Protein AF-A0A849BRD7-F1 (afdb_monomer_lite)

Radius of gyration: 41.03 Å; chains: 1; bounding box: 140×31×82 Å

Structure (mmCIF, N/CA/C/O backbone):
data_AF-A0A849BRD7-F1
#
_entry.id   AF-A0A849BRD7-F1
#
loop_
_atom_site.group_PDB
_atom_site.id
_atom_site.type_symbol
_atom_site.label_atom_id
_atom_site.label_alt_id
_atom_site.label_comp_id
_atom_site.label_asym_id
_atom_site.label_entity_id
_atom_site.label_seq_id
_atom_site.pdbx_PDB_ins_code
_atom_site.Cartn_x
_atom_site.Cartn_y
_atom_site.Cartn_z
_atom_site.occupancy
_atom_site.B_iso_or_equiv
_atom_site.auth_seq_id
_atom_site.auth_comp_id
_atom_site.auth_asym_id
_atom_site.auth_atom_id
_atom_site.pdbx_PDB_model_num
ATOM 1 N N . SER A 1 1 ? 113.060 -2.710 -42.676 1.00 55.59 1 SER A N 1
ATOM 2 C CA . SER A 1 1 ? 111.712 -2.269 -42.276 1.00 55.59 1 SER A CA 1
ATOM 3 C C . SER A 1 1 ? 111.019 -1.559 -43.422 1.00 55.59 1 SER A C 1
ATOM 5 O O . SER A 1 1 ? 111.542 -0.541 -43.856 1.00 55.59 1 SER A O 1
ATOM 7 N N . PRO A 1 2 ? 109.864 -2.046 -43.899 1.00 56.06 2 PRO A N 1
ATOM 8 C CA . PRO A 1 2 ? 108.836 -1.184 -44.464 1.00 56.06 2 PRO A CA 1
ATOM 9 C C . PRO A 1 2 ? 107.591 -1.184 -43.565 1.00 56.06 2 PRO A C 1
ATOM 11 O O . PRO A 1 2 ? 107.189 -2.216 -43.029 1.00 56.06 2 PRO A O 1
ATOM 14 N N . GLY A 1 3 ? 107.053 0.016 -43.344 1.00 52.84 3 GLY A N 1
ATOM 15 C CA . GLY A 1 3 ? 105.950 0.301 -42.430 1.00 52.84 3 GLY A CA 1
ATOM 16 C C . GLY A 1 3 ? 104.586 -0.124 -42.970 1.00 52.84 3 GLY A C 1
ATOM 17 O O . GLY A 1 3 ? 104.316 -0.034 -44.166 1.00 52.84 3 GLY A O 1
ATOM 18 N N . GLY A 1 4 ? 103.730 -0.582 -42.056 1.00 57.47 4 GLY A N 1
ATOM 19 C CA . GLY A 1 4 ? 102.333 -0.903 -42.324 1.00 57.47 4 GLY A CA 1
ATOM 20 C C . GLY A 1 4 ? 101.464 0.353 -42.359 1.00 57.47 4 GLY A C 1
ATOM 21 O O . GLY A 1 4 ? 101.542 1.198 -41.470 1.00 57.47 4 GLY A O 1
ATOM 22 N N . VAL A 1 5 ? 100.623 0.458 -43.385 1.00 69.25 5 VAL A N 1
ATOM 23 C CA . VAL A 1 5 ? 99.580 1.482 -43.502 1.00 69.25 5 VAL A CA 1
ATOM 24 C C . VAL A 1 5 ? 98.348 1.002 -42.731 1.00 69.25 5 VAL A C 1
ATOM 26 O O . VAL A 1 5 ? 97.863 -0.104 -42.966 1.00 69.25 5 VAL A O 1
ATOM 29 N N . ALA A 1 6 ? 97.852 1.817 -41.800 1.00 69.94 6 ALA A N 1
ATOM 30 C CA . ALA A 1 6 ? 96.638 1.516 -41.047 1.00 69.94 6 ALA A CA 1
ATOM 31 C C . ALA A 1 6 ? 95.384 1.628 -41.944 1.00 69.94 6 ALA A C 1
ATOM 33 O O . ALA A 1 6 ? 95.314 2.536 -42.778 1.00 69.94 6 ALA A O 1
ATOM 34 N N . PRO A 1 7 ? 94.385 0.738 -41.790 1.00 68.50 7 PRO A N 1
ATOM 35 C CA . PRO A 1 7 ? 93.165 0.778 -42.589 1.00 68.50 7 PRO A CA 1
ATOM 36 C C . PRO A 1 7 ? 92.272 1.974 -42.229 1.00 68.50 7 PRO A C 1
ATOM 38 O O . PRO A 1 7 ? 92.178 2.383 -41.071 1.00 68.50 7 PRO A O 1
ATOM 41 N N . ALA A 1 8 ? 91.593 2.510 -43.245 1.00 72.12 8 ALA A N 1
ATOM 42 C CA . ALA A 1 8 ? 90.708 3.666 -43.136 1.00 72.12 8 ALA A CA 1
ATOM 43 C C . ALA A 1 8 ? 89.464 3.395 -42.257 1.00 72.12 8 ALA A C 1
ATOM 45 O O . ALA A 1 8 ? 88.946 2.270 -42.246 1.00 72.12 8 ALA A O 1
ATOM 46 N N . PRO A 1 9 ? 88.940 4.414 -41.547 1.00 73.19 9 PRO A N 1
ATOM 47 C CA . PRO A 1 9 ? 87.737 4.273 -40.734 1.00 73.19 9 PRO A CA 1
ATOM 48 C C . PRO A 1 9 ? 86.486 4.055 -41.601 1.00 73.19 9 PRO A C 1
ATOM 50 O O . PRO A 1 9 ? 86.350 4.616 -42.689 1.00 73.19 9 PRO A O 1
ATOM 53 N N . ARG A 1 10 ? 85.553 3.232 -41.106 1.00 71.12 10 ARG A N 1
ATOM 54 C CA . ARG A 1 10 ? 84.276 2.944 -41.782 1.00 71.12 10 ARG A CA 1
ATOM 55 C C . ARG A 1 10 ? 83.331 4.154 -41.720 1.00 71.12 10 ARG A C 1
ATOM 57 O O . ARG A 1 10 ? 83.323 4.847 -40.702 1.00 71.12 10 ARG A O 1
ATOM 64 N N . PRO A 1 11 ? 82.495 4.378 -42.751 1.00 69.50 11 PRO A N 1
ATOM 65 C CA . PRO A 1 11 ? 81.534 5.474 -42.741 1.00 69.50 11 PRO A CA 1
ATOM 66 C C . PRO A 1 11 ? 80.428 5.248 -41.693 1.00 69.50 11 PRO A C 1
ATOM 68 O O . PRO A 1 11 ? 80.039 4.099 -41.445 1.00 69.50 1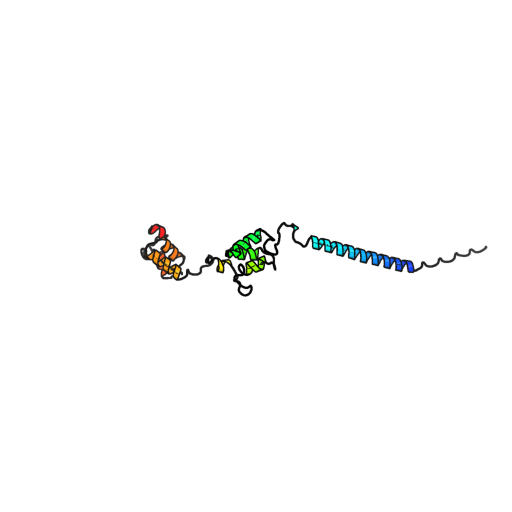1 PRO A O 1
ATOM 71 N N . PRO A 1 12 ? 79.896 6.323 -41.083 1.00 69.50 12 PRO A N 1
ATOM 72 C CA . PRO A 1 12 ? 78.783 6.224 -40.148 1.00 69.50 12 PRO A CA 1
ATOM 73 C C . PRO A 1 12 ? 77.506 5.769 -40.870 1.00 69.50 12 PRO A C 1
ATOM 75 O O . PRO A 1 12 ? 77.254 6.134 -42.019 1.00 69.50 12 PRO A O 1
ATOM 78 N N . ARG A 1 13 ? 76.686 4.957 -40.192 1.00 69.38 13 ARG A N 1
ATOM 79 C CA . ARG A 1 13 ? 75.395 4.498 -40.731 1.00 69.38 13 ARG A CA 1
ATOM 80 C C . ARG A 1 13 ? 74.425 5.684 -40.870 1.00 69.38 13 ARG A C 1
ATOM 82 O O . ARG A 1 13 ? 74.394 6.526 -39.972 1.00 69.38 13 ARG A O 1
ATOM 89 N N . PRO A 1 14 ? 73.612 5.752 -41.940 1.00 68.94 14 PRO A N 1
ATOM 90 C CA . PRO A 1 14 ? 72.716 6.882 -42.157 1.00 68.94 14 PRO A CA 1
ATOM 91 C C . PRO A 1 14 ? 71.574 6.887 -41.131 1.00 68.94 14 PRO A C 1
ATOM 93 O O . PRO A 1 14 ? 70.867 5.893 -40.953 1.00 68.94 14 PRO A O 1
ATOM 96 N N . ALA A 1 15 ? 71.383 8.034 -40.474 1.00 70.75 15 ALA A N 1
ATOM 97 C CA . ALA A 1 15 ? 70.403 8.247 -39.403 1.00 70.75 15 ALA A CA 1
ATOM 98 C C . ALA A 1 15 ? 68.935 8.023 -39.830 1.00 70.75 15 ALA A C 1
ATOM 100 O O . ALA A 1 15 ? 68.069 7.799 -38.990 1.00 70.75 15 ALA A O 1
ATOM 101 N N . TRP A 1 16 ? 68.670 8.014 -41.138 1.00 70.12 16 TRP A N 1
ATOM 102 C CA . TRP A 1 16 ? 67.375 7.723 -41.761 1.00 70.12 16 TRP A CA 1
ATOM 103 C C . TRP A 1 16 ? 66.729 6.417 -41.269 1.00 70.12 16 TRP A C 1
ATOM 105 O O . TRP A 1 16 ? 65.522 6.383 -41.041 1.00 70.12 16 TRP A O 1
ATOM 115 N N . HIS A 1 17 ? 67.516 5.363 -41.027 1.00 71.88 17 HIS A N 1
ATOM 116 C CA . HIS A 1 17 ? 66.964 4.084 -40.567 1.00 71.88 17 HIS A CA 1
ATOM 117 C C . HIS A 1 17 ? 66.313 4.175 -39.178 1.00 71.88 17 HIS A C 1
ATOM 119 O O . HIS A 1 17 ? 65.340 3.470 -38.920 1.00 71.88 17 HIS A O 1
ATOM 125 N N . TRP A 1 18 ? 66.796 5.068 -38.308 1.00 71.38 18 TRP A N 1
ATOM 126 C CA . TRP A 1 18 ? 66.195 5.296 -36.991 1.00 71.38 18 TRP A CA 1
ATOM 127 C C . TRP A 1 18 ? 64.858 6.027 -37.090 1.00 71.38 18 TRP A C 1
ATOM 129 O O . TRP A 1 18 ? 63.918 5.681 -36.381 1.00 71.38 18 TRP A O 1
ATOM 139 N N . VAL A 1 19 ? 64.750 6.989 -38.011 1.00 76.44 19 VAL A N 1
ATOM 140 C CA . VAL A 1 19 ? 63.514 7.753 -38.238 1.00 76.44 19 VAL A CA 1
ATOM 141 C C . VAL A 1 19 ? 62.417 6.854 -38.809 1.00 76.44 19 VAL A C 1
ATOM 143 O O . VAL A 1 19 ? 61.295 6.865 -38.311 1.00 76.44 19 VAL A O 1
ATOM 146 N N . VAL A 1 20 ? 62.747 6.023 -39.801 1.00 78.69 20 VAL A N 1
ATOM 147 C CA . VAL A 1 20 ? 61.787 5.076 -40.393 1.00 78.69 20 VAL A CA 1
ATOM 148 C C . VAL A 1 20 ? 61.353 4.018 -39.383 1.00 78.69 20 VAL A C 1
ATOM 150 O O . VAL A 1 20 ? 60.165 3.719 -39.288 1.00 78.69 20 VAL A O 1
ATOM 153 N N . GLY A 1 21 ? 62.293 3.485 -38.595 1.00 78.19 21 GLY A N 1
ATOM 154 C CA . GLY A 1 21 ? 61.979 2.522 -37.540 1.00 78.19 21 GLY A CA 1
ATOM 155 C C . GLY A 1 21 ? 61.047 3.104 -36.474 1.00 78.19 21 GLY A C 1
ATOM 156 O O . GLY A 1 21 ? 60.066 2.463 -36.103 1.00 78.19 21 GLY A O 1
ATOM 157 N N . ALA A 1 22 ? 61.305 4.338 -36.032 1.00 77.62 22 ALA A N 1
ATOM 158 C CA . ALA A 1 22 ? 60.465 5.022 -35.051 1.00 77.62 22 ALA A CA 1
ATOM 159 C C . ALA A 1 22 ? 59.059 5.328 -35.595 1.00 77.62 22 ALA A C 1
ATOM 161 O O . ALA A 1 22 ? 58.072 5.098 -34.899 1.00 77.62 22 ALA A O 1
ATOM 162 N N . ALA A 1 23 ? 58.950 5.787 -36.846 1.00 78.06 23 ALA A N 1
ATOM 163 C CA . ALA A 1 23 ? 57.662 6.063 -37.480 1.00 78.06 23 ALA A CA 1
ATOM 164 C C . ALA A 1 23 ? 56.817 4.788 -37.659 1.00 78.06 23 ALA A C 1
ATOM 166 O O . ALA A 1 23 ? 55.632 4.789 -37.334 1.00 78.06 23 ALA A O 1
ATOM 167 N N . ALA A 1 24 ? 57.423 3.684 -38.108 1.00 77.81 24 ALA A N 1
ATOM 168 C CA . ALA A 1 24 ? 56.726 2.405 -38.262 1.00 77.81 24 ALA A CA 1
ATOM 169 C C . ALA A 1 24 ? 56.255 1.831 -36.914 1.00 77.81 24 ALA A C 1
ATOM 171 O O . ALA A 1 24 ? 55.135 1.328 -36.817 1.00 77.81 24 ALA A O 1
ATOM 172 N N . LEU A 1 25 ? 57.074 1.955 -35.862 1.00 80.50 25 LEU A N 1
ATOM 173 C CA . LEU A 1 25 ? 56.704 1.533 -34.511 1.00 80.50 25 LEU A CA 1
ATOM 174 C C . LEU A 1 25 ? 55.535 2.361 -33.963 1.00 80.50 25 LEU A C 1
ATOM 176 O O . LEU A 1 25 ? 54.595 1.793 -33.418 1.00 80.50 25 LEU A O 1
ATOM 180 N N . LEU A 1 26 ? 55.558 3.686 -34.142 1.00 78.75 26 LEU A N 1
ATOM 181 C CA . LEU A 1 26 ? 54.465 4.563 -33.713 1.00 78.75 26 LEU A CA 1
ATOM 182 C C . LEU A 1 26 ? 53.152 4.236 -34.431 1.00 78.75 26 LEU A C 1
ATOM 184 O O . LEU A 1 26 ? 52.114 4.156 -33.782 1.00 78.75 26 LEU A O 1
ATOM 188 N N . VAL A 1 27 ? 53.188 3.986 -35.741 1.00 80.19 27 VAL A N 1
ATOM 189 C CA . VAL A 1 27 ? 51.994 3.590 -36.507 1.00 80.19 27 VAL A CA 1
ATOM 190 C C . VAL A 1 27 ? 51.450 2.240 -36.036 1.00 80.19 27 VAL A C 1
ATOM 192 O O . VAL A 1 27 ? 50.241 2.102 -35.871 1.00 80.19 27 VAL A O 1
ATOM 195 N N . ALA A 1 28 ? 52.317 1.261 -35.763 1.00 77.31 28 ALA A N 1
ATOM 196 C CA . ALA A 1 28 ? 51.900 -0.041 -35.243 1.00 77.31 28 ALA A CA 1
ATOM 197 C C . ALA A 1 28 ? 51.305 0.061 -33.828 1.00 77.31 28 ALA A C 1
ATOM 199 O O . ALA A 1 28 ? 50.283 -0.561 -33.545 1.00 77.31 28 ALA A O 1
ATOM 200 N N . LEU A 1 29 ? 51.905 0.880 -32.958 1.00 76.75 29 LEU A 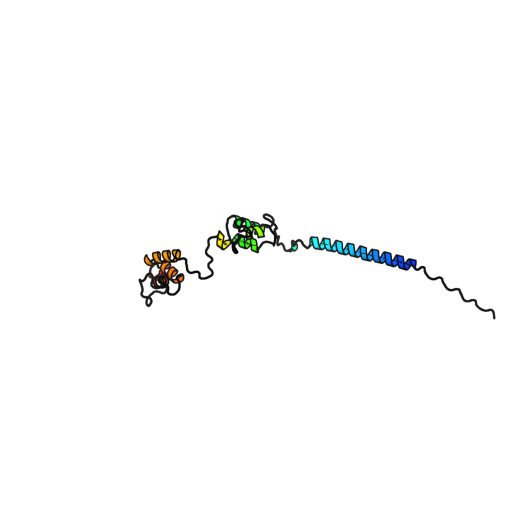N 1
ATOM 201 C CA . LEU A 1 29 ? 51.402 1.118 -31.607 1.00 76.75 29 LEU A CA 1
ATOM 202 C C . LEU A 1 29 ? 50.050 1.831 -31.639 1.00 76.75 29 LEU A C 1
ATOM 204 O O . LEU A 1 29 ? 49.107 1.357 -31.014 1.00 76.75 29 LEU A O 1
ATOM 208 N N . VAL A 1 30 ? 49.910 2.919 -32.399 1.00 74.44 30 VAL A N 1
ATOM 209 C CA . VAL A 1 30 ? 48.650 3.676 -32.484 1.00 74.44 30 VAL A CA 1
ATOM 210 C C . VAL A 1 30 ? 47.560 2.856 -33.181 1.00 74.44 30 VAL A C 1
ATOM 212 O O . VAL A 1 30 ? 46.453 2.756 -32.661 1.00 74.44 30 VAL A O 1
ATOM 215 N N . GLY A 1 31 ? 47.865 2.203 -34.306 1.00 67.62 31 GLY A N 1
ATOM 216 C CA . GLY A 1 31 ? 46.910 1.356 -35.029 1.00 67.62 31 GLY A CA 1
ATOM 217 C C . GLY A 1 31 ? 46.456 0.138 -34.219 1.00 67.62 31 GLY A C 1
ATOM 218 O O . GLY A 1 31 ? 45.262 -0.148 -34.161 1.00 67.62 31 GLY A O 1
ATOM 219 N N . GLY A 1 32 ? 47.385 -0.532 -33.528 1.00 64.31 32 GLY A N 1
ATOM 220 C CA . GLY A 1 32 ? 47.073 -1.637 -32.618 1.00 64.31 32 GLY A CA 1
ATOM 221 C C . GLY A 1 32 ? 46.235 -1.194 -31.416 1.00 64.31 32 GLY A C 1
ATOM 222 O O . GLY A 1 32 ? 45.292 -1.887 -31.042 1.00 64.31 32 GLY A O 1
ATOM 223 N N . SER A 1 33 ? 46.515 -0.005 -30.867 1.00 64.50 33 SER A N 1
ATOM 224 C CA . SER A 1 33 ? 45.722 0.597 -29.784 1.00 64.50 33 SER A CA 1
ATOM 225 C C . SER A 1 33 ? 44.285 0.868 -30.224 1.00 64.50 33 SER A C 1
ATOM 227 O O . SER A 1 33 ? 43.352 0.528 -29.508 1.00 64.50 33 SER A O 1
ATOM 229 N N . VAL A 1 34 ? 44.087 1.441 -31.415 1.00 65.50 34 VAL A N 1
ATOM 230 C CA . VAL A 1 34 ? 42.749 1.745 -31.949 1.00 65.50 34 VAL A CA 1
ATOM 231 C C . VAL A 1 34 ? 41.946 0.468 -32.208 1.00 65.50 34 VAL A C 1
ATOM 233 O O . VAL A 1 34 ? 40.769 0.416 -31.859 1.00 65.50 34 VAL A O 1
ATOM 236 N N . LEU A 1 35 ? 42.565 -0.583 -32.753 1.00 59.97 35 LEU A N 1
ATOM 237 C CA . LEU A 1 35 ? 41.921 -1.887 -32.963 1.00 59.97 35 LEU A CA 1
ATOM 238 C C . LEU A 1 35 ? 41.543 -2.577 -31.644 1.00 59.97 35 LEU A C 1
ATOM 240 O O . LEU A 1 35 ? 40.434 -3.089 -31.520 1.00 59.97 35 LEU A O 1
ATOM 244 N N . ALA A 1 36 ? 42.416 -2.534 -30.636 1.00 62.34 36 ALA A N 1
ATOM 245 C CA . ALA A 1 36 ? 42.104 -3.064 -29.309 1.00 62.34 36 ALA A CA 1
ATOM 246 C C . ALA A 1 36 ? 40.975 -2.273 -28.626 1.00 62.34 36 ALA A C 1
ATOM 248 O O . ALA A 1 36 ? 40.085 -2.854 -28.015 1.00 62.34 36 ALA A O 1
ATOM 249 N N . VAL A 1 37 ? 40.976 -0.946 -28.769 1.00 59.81 37 VAL A N 1
ATOM 250 C CA . VAL A 1 37 ? 39.982 -0.050 -28.165 1.00 59.81 37 VAL A CA 1
ATOM 251 C C . VAL A 1 37 ? 38.612 -0.145 -28.853 1.00 59.81 37 VAL A C 1
ATOM 253 O O . VAL A 1 37 ? 37.585 -0.061 -28.183 1.00 59.81 37 VAL A O 1
ATOM 256 N N . THR A 1 38 ? 38.568 -0.327 -30.174 1.00 62.59 38 THR A N 1
ATOM 257 C CA . THR A 1 38 ? 37.313 -0.525 -30.927 1.00 62.59 38 THR A CA 1
ATOM 258 C C . THR A 1 38 ? 36.751 -1.930 -30.736 1.00 62.59 38 THR A C 1
ATOM 260 O O . THR A 1 38 ? 35.552 -2.068 -30.516 1.00 62.59 38 THR A O 1
ATOM 263 N N . GLY A 1 39 ? 37.609 -2.955 -30.716 1.00 59.66 39 GLY A N 1
ATOM 264 C CA . GLY A 1 39 ? 37.212 -4.321 -30.369 1.00 59.66 39 GLY A CA 1
ATOM 265 C C . GLY A 1 39 ? 36.696 -4.437 -28.935 1.00 59.66 39 GLY A C 1
ATOM 266 O O . GLY A 1 39 ? 35.705 -5.120 -28.700 1.00 59.66 39 GLY A O 1
ATOM 267 N N . ALA A 1 40 ? 37.305 -3.713 -27.989 1.00 59.66 40 ALA A N 1
ATOM 268 C CA . ALA A 1 40 ? 36.799 -3.628 -26.625 1.00 59.66 40 ALA A CA 1
ATOM 269 C C . ALA A 1 40 ? 35.425 -2.949 -26.580 1.00 59.66 40 ALA A C 1
ATOM 271 O O . ALA A 1 40 ? 34.527 -3.505 -25.969 1.00 59.66 40 ALA A O 1
ATOM 272 N N . ARG A 1 41 ? 35.218 -1.802 -27.249 1.00 61.50 41 ARG A N 1
ATOM 273 C CA . ARG A 1 41 ? 33.902 -1.126 -27.289 1.00 61.50 41 ARG A CA 1
ATOM 274 C C . ARG A 1 41 ? 32.786 -2.021 -27.822 1.00 61.50 41 ARG A C 1
ATOM 276 O O . ARG A 1 41 ? 31.765 -2.128 -27.165 1.00 61.50 41 ARG A O 1
ATOM 283 N N . ALA A 1 42 ? 33.022 -2.730 -28.925 1.00 58.03 42 ALA A N 1
ATOM 284 C CA . ALA A 1 42 ? 32.045 -3.681 -29.456 1.00 58.03 42 ALA A CA 1
ATOM 285 C C . ALA A 1 42 ? 31.745 -4.837 -28.481 1.00 58.03 42 ALA A C 1
ATOM 287 O O . ALA A 1 42 ? 30.633 -5.350 -28.459 1.00 58.03 42 ALA A O 1
ATOM 288 N N . ALA A 1 43 ? 32.724 -5.243 -27.665 1.00 59.09 43 ALA A N 1
ATOM 289 C CA . ALA A 1 43 ? 32.515 -6.230 -26.611 1.00 59.09 43 ALA A CA 1
ATOM 290 C C . ALA A 1 43 ? 31.759 -5.654 -25.400 1.00 59.09 43 ALA A C 1
ATOM 292 O O . ALA A 1 43 ? 30.986 -6.378 -24.793 1.00 59.09 43 ALA A O 1
ATOM 293 N N . TRP A 1 44 ? 31.942 -4.374 -25.057 1.00 56.41 44 TRP A N 1
ATOM 294 C CA . TRP A 1 44 ? 31.154 -3.706 -24.014 1.00 56.41 44 TRP A CA 1
ATOM 295 C C . TRP A 1 44 ? 29.703 -3.486 -24.452 1.00 56.41 44 TRP A C 1
ATOM 297 O O . TRP A 1 44 ? 28.812 -3.740 -23.656 1.00 56.41 44 TRP A O 1
ATOM 307 N N . ASP A 1 45 ? 29.451 -3.111 -25.710 1.00 57.22 45 ASP A N 1
ATOM 308 C CA . ASP A 1 45 ? 28.088 -2.962 -26.250 1.00 57.22 45 ASP A CA 1
ATOM 309 C C . ASP A 1 45 ? 27.333 -4.306 -26.293 1.00 57.22 45 ASP A C 1
ATOM 311 O O . ASP A 1 45 ? 26.118 -4.338 -26.151 1.00 57.22 45 ASP A O 1
ATOM 315 N N . ALA A 1 46 ? 28.053 -5.423 -26.446 1.00 54.12 46 ALA A N 1
ATOM 316 C CA . ALA A 1 46 ? 27.494 -6.778 -26.410 1.00 54.12 46 ALA A CA 1
ATOM 317 C C . ALA A 1 46 ? 27.368 -7.380 -24.993 1.00 54.12 46 ALA A C 1
ATOM 319 O O . ALA A 1 46 ? 26.897 -8.505 -24.855 1.00 54.12 46 ALA A O 1
ATOM 320 N N . LEU A 1 47 ? 27.867 -6.688 -23.963 1.00 57.31 47 LEU A N 1
ATOM 321 C CA . LEU A 1 47 ? 27.809 -7.111 -22.556 1.00 57.31 47 LEU A CA 1
ATOM 322 C C . LEU A 1 47 ? 27.068 -6.100 -21.662 1.00 57.31 47 LEU A C 1
ATOM 324 O O . LEU A 1 47 ? 26.869 -6.365 -20.479 1.00 57.31 47 LEU A O 1
ATOM 328 N N . GLY A 1 48 ? 26.733 -4.924 -22.195 1.00 49.59 48 GLY A N 1
ATOM 329 C CA . GLY A 1 48 ? 26.112 -3.809 -21.482 1.00 49.59 48 GLY A CA 1
ATOM 330 C C . GLY A 1 48 ? 24.589 -3.787 -21.562 1.00 49.59 48 GLY A C 1
ATOM 331 O O . GLY A 1 48 ? 23.993 -2.843 -21.061 1.00 49.59 48 GLY A O 1
ATOM 332 N N . ASP A 1 49 ? 23.969 -4.792 -22.177 1.00 56.41 49 ASP A N 1
ATOM 333 C CA . ASP A 1 49 ? 22.519 -4.917 -22.338 1.00 56.41 49 ASP A CA 1
ATOM 334 C C . ASP A 1 49 ? 21.848 -5.736 -21.223 1.00 56.41 49 ASP A C 1
ATOM 336 O O . ASP A 1 49 ? 20.672 -6.047 -21.332 1.00 56.41 49 ASP A O 1
ATOM 340 N N . GLY A 1 50 ? 22.566 -6.112 -20.153 1.00 51.22 50 GLY A N 1
ATOM 341 C CA . GLY A 1 50 ? 21.974 -6.753 -18.962 1.00 51.22 50 GLY A CA 1
ATOM 342 C C . GLY A 1 50 ? 21.389 -8.162 -19.181 1.00 51.22 50 GLY A C 1
ATOM 343 O O . GLY A 1 50 ? 21.169 -8.897 -18.217 1.00 51.22 50 GLY A O 1
ATOM 344 N N . SER A 1 51 ? 21.259 -8.603 -20.436 1.00 58.97 51 SER A N 1
ATOM 345 C CA . SER A 1 51 ? 20.572 -9.813 -20.913 1.00 58.97 51 SER A CA 1
ATOM 346 C C . SER A 1 51 ? 21.110 -11.138 -20.360 1.00 58.97 51 SER A C 1
ATOM 348 O O . SER A 1 51 ? 20.523 -12.198 -20.570 1.00 58.97 51 SER A O 1
ATOM 350 N N . PHE A 1 52 ? 22.260 -11.126 -19.683 1.00 50.50 52 PHE A N 1
ATOM 351 C CA . PHE A 1 52 ? 22.954 -12.337 -19.245 1.00 50.50 52 PHE A CA 1
ATOM 352 C C . PHE A 1 52 ? 22.326 -13.008 -18.008 1.00 50.50 52 PHE A C 1
ATOM 354 O O . PHE A 1 52 ? 22.576 -14.191 -17.776 1.00 50.50 52 PHE A O 1
ATOM 361 N N . LEU A 1 53 ? 21.504 -12.302 -17.222 1.00 51.91 53 LEU A N 1
ATOM 362 C CA . LEU A 1 53 ? 20.922 -12.846 -15.982 1.00 51.91 53 LEU A CA 1
ATOM 363 C C . LEU A 1 53 ? 19.468 -13.328 -16.103 1.00 51.91 53 LEU A C 1
ATOM 365 O O . LEU A 1 53 ? 18.934 -13.841 -15.124 1.00 51.91 53 LEU A O 1
ATOM 369 N N . GLY A 1 54 ? 18.832 -13.225 -17.276 1.00 45.59 54 GLY A N 1
ATOM 370 C CA . GLY A 1 54 ? 17.421 -13.610 -17.431 1.00 45.59 54 GLY A CA 1
ATOM 371 C C . GLY A 1 54 ? 16.451 -12.725 -16.638 1.00 45.59 54 GLY A C 1
ATOM 372 O O . GLY A 1 54 ? 15.327 -13.137 -16.372 1.00 45.59 54 GLY A O 1
ATOM 373 N N . LEU A 1 55 ? 16.898 -11.530 -16.252 1.00 55.19 55 LEU A N 1
ATOM 374 C CA . LEU A 1 55 ? 16.048 -10.435 -15.815 1.00 55.19 55 LEU A CA 1
ATOM 375 C C . LEU A 1 55 ? 15.847 -9.578 -17.066 1.00 55.19 55 LEU A C 1
ATOM 377 O O . LEU A 1 55 ? 16.717 -8.782 -17.403 1.00 55.19 55 L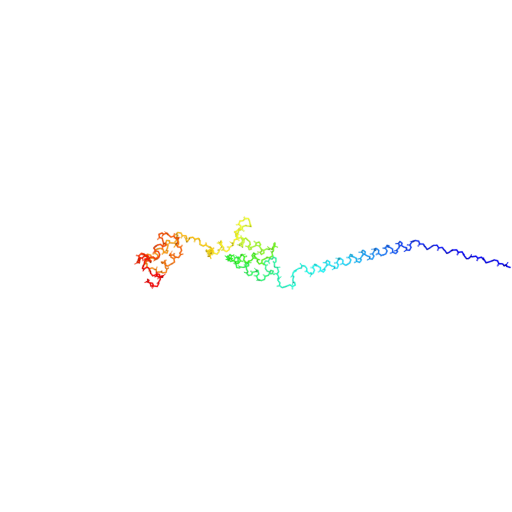EU A O 1
ATOM 381 N N . GLU A 1 56 ? 14.796 -9.832 -17.843 1.00 56.53 56 GLU A N 1
ATOM 382 C CA . GLU A 1 56 ? 14.407 -8.902 -18.908 1.00 56.53 56 GLU A CA 1
ATOM 383 C C . GLU A 1 56 ? 13.966 -7.601 -18.223 1.00 56.53 56 GLU A C 1
ATOM 385 O O . GLU A 1 56 ? 12.825 -7.484 -17.790 1.00 56.53 56 GLU A O 1
ATOM 390 N N . GLU A 1 57 ? 14.873 -6.637 -18.041 1.00 67.88 57 GLU A N 1
ATOM 391 C CA . GLU A 1 57 ? 14.477 -5.259 -17.734 1.00 67.88 57 GLU A CA 1
ATOM 392 C C . GLU A 1 57 ? 13.665 -4.769 -18.941 1.00 67.88 57 GLU A C 1
ATOM 394 O O . GLU A 1 57 ? 14.191 -4.565 -20.035 1.00 67.88 57 GLU A O 1
ATOM 399 N N . GLY A 1 58 ? 12.342 -4.723 -18.781 1.00 80.25 58 GLY A N 1
ATOM 400 C CA . GLY A 1 58 ? 11.428 -4.260 -19.815 1.00 80.25 58 GLY A CA 1
ATOM 401 C C . GLY A 1 58 ? 11.351 -2.738 -19.796 1.00 80.25 58 GLY A C 1
ATOM 402 O O . GLY A 1 58 ? 11.275 -2.134 -18.731 1.00 80.25 58 GLY A O 1
ATOM 403 N N . GLU A 1 59 ? 11.321 -2.110 -20.970 1.00 89.69 59 GLU A N 1
ATOM 404 C CA . GLU A 1 59 ? 11.232 -0.646 -21.079 1.00 89.69 59 GLU A CA 1
ATOM 405 C C . GLU A 1 59 ? 9.780 -0.157 -21.131 1.00 89.69 59 GLU A C 1
ATOM 407 O O . GLU A 1 59 ? 9.482 0.988 -20.794 1.00 89.69 59 GLU A O 1
ATOM 412 N N . ARG A 1 60 ? 8.866 -1.006 -21.604 1.00 93.88 60 ARG A N 1
ATOM 413 C CA . ARG A 1 60 ? 7.441 -0.710 -21.799 1.00 93.88 60 ARG A CA 1
ATOM 414 C C . ARG A 1 60 ? 6.626 -1.992 -21.881 1.00 93.88 60 ARG A C 1
ATOM 416 O O . ARG A 1 60 ? 7.185 -3.059 -22.136 1.00 93.88 60 ARG A O 1
ATOM 423 N N . TYR A 1 61 ? 5.311 -1.847 -21.749 1.00 95.12 61 TYR A N 1
ATOM 424 C CA . TYR A 1 61 ? 4.351 -2.940 -21.869 1.00 95.12 61 TYR A CA 1
ATOM 425 C C . TYR A 1 61 ? 4.628 -3.854 -23.077 1.00 95.12 61 TYR A C 1
ATOM 427 O O . TYR A 1 61 ? 4.877 -3.384 -24.197 1.00 95.12 61 TYR A O 1
ATOM 435 N N . GLY A 1 62 ? 4.580 -5.160 -22.840 1.00 94.31 62 GLY A N 1
ATOM 436 C CA . GLY A 1 62 ? 4.883 -6.243 -23.768 1.00 94.31 62 GLY A CA 1
ATOM 437 C C . GLY A 1 62 ? 6.346 -6.690 -23.766 1.00 94.31 62 GLY A C 1
ATOM 438 O O . GLY A 1 62 ? 6.656 -7.716 -24.375 1.00 94.31 62 GLY A O 1
ATOM 439 N N . ASP A 1 63 ? 7.250 -5.934 -23.133 1.00 92.62 63 ASP A N 1
ATOM 440 C CA . ASP A 1 63 ? 8.675 -6.282 -23.065 1.00 92.62 63 ASP A CA 1
ATOM 441 C C . ASP A 1 63 ? 8.992 -7.256 -21.913 1.00 92.62 63 ASP A C 1
ATOM 443 O O . ASP A 1 63 ? 9.996 -7.961 -21.987 1.00 92.62 63 ASP A O 1
ATOM 447 N N . ASN A 1 64 ? 8.164 -7.322 -20.861 1.00 93.25 64 ASN A N 1
ATOM 448 C CA . ASN A 1 64 ? 8.361 -8.244 -19.741 1.00 93.25 64 ASN A CA 1
ATOM 449 C C . ASN A 1 64 ? 7.002 -8.752 -19.220 1.00 93.25 64 ASN A C 1
ATOM 451 O O . ASN A 1 64 ? 6.269 -7.980 -18.610 1.00 93.25 64 ASN A O 1
ATOM 455 N N . PRO A 1 65 ? 6.699 -10.060 -19.334 1.00 93.88 65 PRO A N 1
ATOM 456 C CA . PRO A 1 65 ? 5.391 -10.604 -18.968 1.00 93.88 65 PRO A CA 1
ATOM 457 C C . PRO A 1 65 ? 5.067 -10.537 -17.465 1.00 93.88 65 PRO A C 1
ATOM 459 O O . PRO A 1 65 ? 3.902 -10.642 -17.093 1.00 93.88 65 PRO A O 1
ATOM 462 N N . VAL A 1 66 ? 6.074 -10.416 -16.593 1.00 94.62 66 VAL A N 1
ATOM 463 C CA . VAL A 1 66 ? 5.871 -10.224 -15.147 1.00 94.62 66 VAL A CA 1
ATOM 464 C C . VAL A 1 66 ? 5.451 -8.785 -14.865 1.00 94.62 66 VAL A C 1
ATOM 466 O O . VAL A 1 66 ? 4.486 -8.571 -14.138 1.00 94.62 66 VAL A O 1
ATOM 469 N N . LEU A 1 67 ? 6.134 -7.810 -15.472 1.00 96.12 67 LEU A N 1
ATOM 470 C CA . LEU A 1 67 ? 5.759 -6.401 -15.346 1.00 96.12 67 LEU A CA 1
ATOM 471 C C . LEU A 1 67 ? 4.439 -6.105 -16.076 1.00 96.12 67 LEU A C 1
ATOM 473 O O . LEU A 1 67 ? 3.659 -5.292 -15.601 1.00 96.12 67 LEU A O 1
ATOM 477 N N . ASP A 1 68 ? 4.141 -6.807 -17.172 1.00 97.38 68 ASP A N 1
ATOM 478 C CA . ASP A 1 68 ? 2.855 -6.712 -17.876 1.00 97.38 68 ASP A CA 1
ATOM 479 C C . ASP A 1 68 ? 1.681 -7.145 -16.998 1.00 97.38 68 ASP A C 1
ATOM 481 O O . ASP A 1 68 ? 0.636 -6.505 -17.016 1.00 97.38 68 ASP A O 1
ATOM 485 N N . ALA A 1 69 ? 1.854 -8.203 -16.201 1.00 97.44 69 ALA A N 1
ATOM 486 C CA . ALA A 1 69 ? 0.813 -8.646 -15.278 1.00 97.44 69 ALA A CA 1
ATOM 487 C C . ALA A 1 69 ? 0.521 -7.579 -14.210 1.00 97.44 69 ALA A C 1
ATOM 489 O O . ALA A 1 69 ? -0.638 -7.255 -13.970 1.00 97.44 69 ALA A O 1
ATOM 490 N N . LEU A 1 70 ? 1.569 -6.982 -13.631 1.00 97.56 70 LEU A N 1
ATOM 491 C CA . LEU A 1 70 ? 1.424 -5.876 -12.679 1.00 97.56 70 LEU A CA 1
ATOM 492 C C . LEU A 1 70 ? 0.811 -4.628 -13.335 1.00 97.56 70 LEU A C 1
ATOM 494 O O . LEU A 1 70 ? -0.012 -3.951 -12.724 1.00 97.56 70 LEU A O 1
ATOM 498 N N . TRP A 1 71 ? 1.168 -4.337 -14.590 1.00 98.19 71 TRP A N 1
ATOM 499 C CA . TRP A 1 71 ? 0.554 -3.261 -15.369 1.00 98.19 71 TRP A CA 1
ATOM 500 C C . TRP A 1 71 ? -0.945 -3.485 -15.558 1.00 98.19 71 TRP A C 1
ATOM 502 O O . TRP A 1 71 ? -1.722 -2.567 -15.304 1.00 98.19 71 TRP A O 1
ATOM 512 N N . ASP A 1 72 ? -1.357 -4.683 -15.981 1.00 98.25 72 ASP A N 1
ATOM 513 C CA . ASP A 1 72 ? -2.766 -5.019 -16.209 1.00 98.25 72 ASP A CA 1
ATOM 514 C C . ASP A 1 72 ? -3.589 -4.893 -14.909 1.00 98.25 72 ASP A C 1
ATOM 516 O O . ASP A 1 72 ? -4.686 -4.326 -14.917 1.00 98.25 72 ASP A O 1
ATOM 520 N N . ASP A 1 73 ? -3.052 -5.366 -13.780 1.00 97.19 73 ASP A N 1
ATOM 521 C CA . ASP A 1 73 ? -3.705 -5.264 -12.469 1.00 97.19 73 ASP A CA 1
ATOM 522 C C . ASP A 1 73 ? -3.780 -3.797 -11.985 1.00 97.19 73 ASP A C 1
ATOM 524 O O . ASP A 1 73 ? -4.840 -3.324 -11.556 1.00 97.19 73 ASP A O 1
ATOM 528 N N . CYS A 1 74 ? -2.706 -3.021 -12.163 1.00 97.38 74 CYS A N 1
ATOM 529 C CA . CYS A 1 74 ? -2.686 -1.582 -11.881 1.00 97.38 74 CYS A CA 1
ATOM 530 C C . CYS A 1 74 ? -3.692 -0.802 -12.754 1.00 97.38 74 CYS A C 1
ATOM 532 O O . CYS A 1 74 ? -4.429 0.072 -12.271 1.00 97.38 74 CYS A O 1
ATOM 534 N N . GLU A 1 75 ? -3.797 -1.134 -14.045 1.00 96.94 75 GLU A N 1
ATOM 535 C CA . GLU A 1 75 ? -4.801 -0.567 -14.953 1.00 96.94 75 GLU A CA 1
ATOM 536 C C . GLU A 1 75 ? -6.225 -0.925 -14.494 1.00 96.94 75 GLU A C 1
ATOM 538 O O . GLU A 1 75 ? -7.125 -0.078 -14.541 1.00 96.94 75 GLU A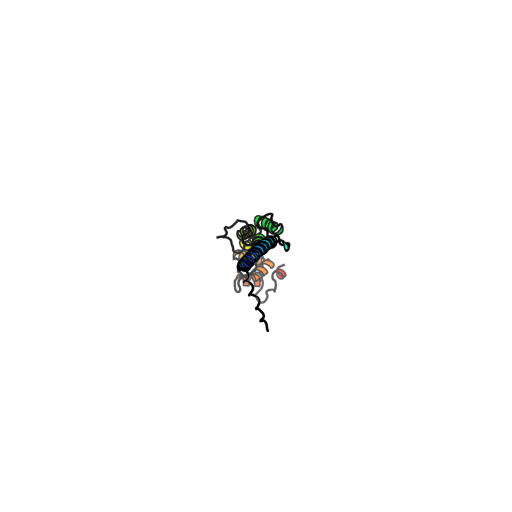 O 1
ATOM 543 N N . ALA A 1 76 ? -6.426 -2.131 -13.954 1.00 94.88 76 ALA A N 1
ATOM 544 C CA . ALA A 1 76 ? -7.691 -2.552 -13.356 1.00 94.88 76 ALA A CA 1
ATOM 545 C C . ALA A 1 76 ? -8.025 -1.824 -12.038 1.00 94.88 76 ALA A C 1
ATOM 547 O O . ALA A 1 76 ? -9.197 -1.781 -11.653 1.00 94.88 76 ALA A O 1
ATOM 548 N N . GLY A 1 77 ? -7.037 -1.183 -11.408 1.00 92.00 77 GLY A N 1
ATOM 549 C CA . GLY A 1 77 ? -7.209 -0.339 -10.225 1.00 92.00 77 GLY A CA 1
ATOM 550 C C . GLY A 1 77 ? -6.667 -0.920 -8.933 1.00 92.00 77 GLY A C 1
ATOM 551 O O . GLY A 1 77 ? -6.959 -0.339 -7.897 1.00 92.00 77 GLY A O 1
ATOM 552 N N . ASP A 1 78 ? -5.903 -2.009 -9.000 1.00 94.25 78 ASP A N 1
ATOM 553 C CA . ASP A 1 78 ? -5.154 -2.530 -7.859 1.00 94.25 78 ASP A CA 1
ATOM 554 C C . ASP A 1 78 ? -3.977 -1.587 -7.565 1.00 94.25 78 ASP A C 1
ATOM 556 O O . ASP A 1 78 ? -3.035 -1.462 -8.355 1.00 94.25 78 ASP A O 1
ATOM 560 N N . GLY A 1 79 ? -4.076 -0.838 -6.469 1.00 94.69 79 GLY A N 1
ATOM 561 C CA . GLY A 1 79 ? -3.071 0.149 -6.102 1.00 94.69 79 GLY A CA 1
ATOM 562 C 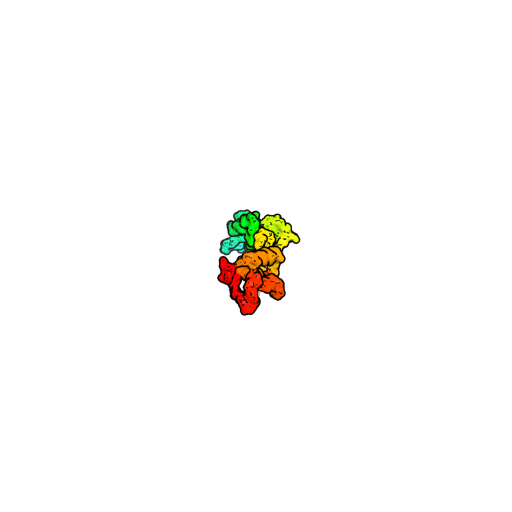C . GLY A 1 79 ? -1.768 -0.488 -5.622 1.00 94.69 79 GLY A C 1
ATOM 563 O O . GLY A 1 79 ? -0.703 0.036 -5.948 1.00 94.69 79 GLY A O 1
ATOM 564 N N . LEU A 1 80 ? -1.834 -1.644 -4.952 1.00 95.69 80 LEU A N 1
ATOM 565 C CA . LEU A 1 80 ? -0.649 -2.431 -4.596 1.00 95.69 80 LEU A CA 1
ATOM 566 C C . LEU A 1 80 ? 0.101 -2.894 -5.853 1.00 95.69 80 LEU A C 1
ATOM 568 O O . LEU A 1 80 ? 1.324 -2.792 -5.907 1.00 95.69 80 LEU A O 1
ATOM 572 N N . ALA A 1 81 ? -0.611 -3.327 -6.895 1.00 97.19 81 ALA A N 1
ATOM 573 C CA . ALA A 1 81 ? 0.017 -3.689 -8.165 1.00 97.19 81 ALA A CA 1
ATOM 574 C C . ALA A 1 81 ? 0.717 -2.494 -8.837 1.00 97.19 81 ALA A C 1
ATOM 576 O O . ALA A 1 81 ? 1.769 -2.671 -9.454 1.00 97.19 81 ALA A O 1
ATOM 577 N N . CYS A 1 82 ? 0.176 -1.276 -8.708 1.00 97.69 82 CYS A N 1
ATOM 578 C CA . CYS A 1 82 ? 0.849 -0.065 -9.190 1.00 97.69 82 CYS A CA 1
ATOM 579 C C . CYS A 1 82 ? 2.155 0.215 -8.427 1.00 97.69 82 CYS A C 1
ATOM 581 O O . CYS A 1 82 ? 3.163 0.550 -9.054 1.00 97.69 82 CYS A O 1
ATOM 583 N N . ASP A 1 83 ? 2.141 0.055 -7.101 1.00 97.38 83 ASP A N 1
ATOM 584 C CA . ASP A 1 83 ? 3.312 0.260 -6.242 1.00 97.38 83 ASP A CA 1
ATOM 585 C C . ASP A 1 83 ? 4.398 -0.797 -6.526 1.00 97.38 83 ASP A C 1
ATOM 587 O O . ASP A 1 83 ? 5.564 -0.456 -6.749 1.00 97.38 83 ASP A O 1
ATOM 591 N N . ASP A 1 84 ? 4.005 -2.070 -6.633 1.00 97.31 84 ASP A N 1
ATOM 592 C CA . ASP A 1 84 ? 4.893 -3.180 -6.995 1.00 97.31 84 ASP A CA 1
ATOM 593 C C . ASP A 1 84 ? 5.493 -2.996 -8.398 1.00 97.31 84 ASP A C 1
ATOM 595 O O . ASP A 1 84 ? 6.669 -3.307 -8.622 1.00 97.31 84 ASP A O 1
ATOM 599 N N . LEU A 1 85 ? 4.707 -2.482 -9.354 1.00 97.44 85 LEU A N 1
ATOM 600 C CA . LEU A 1 85 ? 5.182 -2.180 -10.704 1.00 97.44 85 LEU A CA 1
ATOM 601 C C . LEU A 1 85 ? 6.251 -1.090 -10.689 1.00 97.44 85 LEU A C 1
ATOM 603 O O . LEU A 1 85 ? 7.267 -1.240 -11.366 1.00 97.44 85 LEU A O 1
ATOM 607 N N . PHE A 1 86 ? 6.035 -0.014 -9.929 1.00 96.88 86 PHE A N 1
ATOM 608 C CA . PHE A 1 86 ? 7.013 1.059 -9.782 1.00 96.88 86 PHE A CA 1
ATOM 609 C C . PHE A 1 86 ? 8.328 0.529 -9.189 1.00 96.88 86 PHE A C 1
ATOM 611 O O . PHE A 1 86 ? 9.377 0.719 -9.804 1.00 96.88 86 PHE A O 1
ATOM 618 N N . ASP A 1 87 ? 8.278 -0.209 -8.075 1.00 95.88 87 ASP A N 1
ATOM 619 C CA . ASP A 1 87 ? 9.478 -0.733 -7.394 1.00 95.88 87 ASP A CA 1
ATOM 620 C C . ASP A 1 87 ? 10.230 -1.790 -8.223 1.00 95.88 87 ASP A C 1
ATOM 622 O O . ASP A 1 87 ? 11.460 -1.860 -8.212 1.00 95.88 87 ASP A O 1
ATOM 626 N N . SER A 1 88 ? 9.496 -2.599 -8.992 1.00 94.56 88 SER A N 1
ATOM 627 C CA . SER A 1 88 ? 10.074 -3.668 -9.817 1.00 94.56 88 SER A CA 1
ATOM 628 C C . SER A 1 88 ? 10.585 -3.191 -11.180 1.00 94.56 88 SER A C 1
ATOM 630 O O . SER A 1 88 ? 11.241 -3.956 -11.895 1.00 94.56 88 SER A O 1
ATOM 632 N N . SER A 1 89 ? 10.258 -1.962 -11.577 1.00 94.50 89 SER A N 1
ATOM 633 C CA . SER A 1 89 ? 10.611 -1.410 -12.884 1.00 94.50 89 SER A CA 1
ATOM 634 C C . SER A 1 89 ? 12.006 -0.782 -12.920 1.00 94.50 89 SER A C 1
ATOM 636 O O . SER A 1 89 ? 12.584 -0.385 -11.909 1.00 94.50 89 SER A O 1
ATOM 638 N N . GLY A 1 90 ? 12.569 -0.680 -14.125 1.00 91.69 90 GLY A N 1
ATOM 639 C CA . GLY A 1 90 ? 13.807 0.064 -14.342 1.00 91.69 90 GLY A CA 1
ATOM 640 C C . GLY A 1 90 ? 13.576 1.577 -14.310 1.00 91.69 90 GLY A C 1
ATOM 641 O O . GLY A 1 90 ? 12.542 2.069 -14.767 1.00 91.69 90 GLY A O 1
ATOM 642 N N . PHE A 1 91 ? 14.577 2.330 -13.850 1.00 90.94 91 PHE A N 1
ATOM 643 C CA . PHE A 1 91 ? 14.547 3.795 -13.881 1.00 90.94 91 PHE A CA 1
ATOM 644 C C . PHE A 1 91 ? 14.422 4.341 -15.311 1.00 90.94 91 PHE A C 1
ATOM 646 O O . PHE A 1 91 ? 15.192 3.980 -16.201 1.00 90.94 91 PHE A O 1
ATOM 653 N N . GLY A 1 92 ? 13.517 5.293 -15.507 1.00 90.56 92 GLY A N 1
ATOM 654 C CA . GLY A 1 92 ? 13.214 5.944 -16.777 1.00 90.56 92 GLY A CA 1
ATOM 655 C C . GLY A 1 92 ? 12.361 5.110 -17.734 1.00 90.56 92 GLY A C 1
ATOM 656 O O . GLY A 1 92 ? 12.202 5.516 -18.888 1.00 90.56 92 GLY A O 1
ATOM 657 N N . THR A 1 93 ? 11.832 3.967 -17.289 1.00 95.38 93 THR A N 1
ATOM 658 C CA . THR A 1 93 ? 10.989 3.095 -18.118 1.00 95.38 93 THR A CA 1
ATOM 659 C C . THR A 1 93 ? 9.532 3.562 -18.122 1.00 95.38 93 THR A C 1
ATOM 661 O O . THR A 1 93 ? 9.070 4.290 -17.240 1.00 95.38 93 THR A O 1
ATOM 664 N N . ALA A 1 94 ? 8.763 3.123 -19.121 1.00 96.56 94 ALA A N 1
ATOM 665 C CA . ALA A 1 94 ? 7.327 3.377 -19.150 1.00 96.56 94 ALA A CA 1
ATOM 666 C C . ALA A 1 94 ? 6.593 2.642 -18.016 1.00 96.56 94 ALA A C 1
ATOM 668 O O . ALA A 1 94 ? 5.600 3.168 -17.526 1.00 96.56 94 ALA A O 1
ATOM 669 N N . TYR A 1 95 ? 7.087 1.476 -17.575 1.00 97.44 95 TYR A N 1
ATOM 670 C CA . TYR A 1 95 ? 6.558 0.779 -16.395 1.00 97.44 95 TYR A CA 1
ATOM 671 C C . TYR A 1 95 ? 6.687 1.636 -15.136 1.00 97.44 95 TYR A C 1
ATOM 673 O O . TYR A 1 95 ? 5.702 1.801 -14.422 1.00 97.44 95 TYR A O 1
ATOM 681 N N . GLU A 1 96 ? 7.859 2.243 -14.918 1.00 96.81 96 GLU A N 1
ATOM 682 C CA . GLU A 1 96 ? 8.103 3.128 -13.773 1.00 96.81 96 GLU A CA 1
ATOM 683 C C . GLU A 1 96 ? 7.122 4.296 -13.776 1.00 96.81 96 GLU A C 1
ATOM 685 O O . GLU A 1 96 ? 6.442 4.551 -12.787 1.00 96.81 96 GLU A O 1
ATOM 690 N N . THR A 1 97 ? 6.994 4.984 -14.912 1.00 97.62 97 THR A N 1
ATOM 691 C CA . THR A 1 97 ? 6.101 6.147 -15.007 1.00 97.62 97 THR A CA 1
ATOM 692 C C . THR A 1 97 ? 4.633 5.749 -14.822 1.00 97.62 97 THR A C 1
ATOM 694 O O . THR A 1 97 ? 3.871 6.475 -14.181 1.00 97.62 97 THR A O 1
ATOM 697 N N . PHE A 1 98 ? 4.217 4.596 -15.350 1.00 98.00 98 PHE A N 1
ATOM 698 C CA . PHE A 1 98 ? 2.846 4.107 -15.206 1.00 98.00 98 PHE A CA 1
ATOM 699 C C . PHE A 1 98 ? 2.521 3.716 -13.759 1.00 98.00 98 PHE A C 1
ATOM 701 O O . PHE A 1 98 ? 1.501 4.162 -13.234 1.00 98.00 98 PHE A O 1
ATOM 708 N N . GLY A 1 99 ? 3.409 2.968 -13.092 1.00 97.75 99 GLY A N 1
ATOM 709 C CA . GLY A 1 99 ? 3.281 2.630 -11.671 1.00 97.75 99 GLY A CA 1
ATOM 710 C C . GLY A 1 99 ? 3.263 3.878 -10.786 1.00 97.75 99 GLY A C 1
ATOM 711 O O . GLY A 1 99 ? 2.313 4.081 -10.037 1.00 97.75 99 GLY A O 1
ATOM 712 N N . LEU A 1 100 ? 4.225 4.792 -10.981 1.00 97.50 100 LEU A N 1
ATOM 713 C CA . LEU A 1 100 ? 4.333 6.067 -10.254 1.00 97.50 100 LEU A CA 1
ATOM 714 C C . LEU A 1 100 ? 3.053 6.906 -10.332 1.00 97.50 100 LEU A C 1
ATOM 716 O O . LEU A 1 100 ? 2.676 7.581 -9.382 1.00 97.50 100 LEU A O 1
ATOM 720 N N . THR A 1 101 ? 2.393 6.919 -11.488 1.00 98.06 101 THR A N 1
ATOM 721 C CA . THR A 1 101 ? 1.177 7.715 -11.713 1.00 98.06 101 THR A CA 1
ATOM 722 C C . THR A 1 101 ? -0.105 6.984 -11.309 1.00 98.06 101 THR A C 1
ATOM 724 O O . THR A 1 101 ? -1.209 7.456 -11.607 1.00 98.06 101 THR A O 1
ATOM 727 N N . CYS A 1 102 ? 0.034 5.847 -10.623 1.00 97.81 102 CYS A N 1
ATOM 728 C CA . CYS A 1 102 ? -1.033 4.926 -10.255 1.00 97.81 102 CYS A CA 1
ATOM 729 C C . CYS A 1 102 ? -1.909 4.566 -11.458 1.00 97.81 102 CYS A C 1
ATOM 731 O O . CYS A 1 102 ? -3.132 4.745 -11.429 1.00 97.81 102 CYS A O 1
ATOM 733 N N . GLY A 1 103 ? -1.274 4.145 -12.552 1.00 96.69 103 GLY A N 1
ATOM 734 C CA . GLY A 1 103 ? -1.932 3.847 -13.821 1.00 96.69 103 GLY A CA 1
ATOM 735 C C . GLY A 1 103 ? -2.491 5.095 -14.502 1.00 96.69 103 GLY A C 1
ATOM 736 O O . GLY A 1 103 ? -3.649 5.108 -14.917 1.00 96.69 103 GLY A O 1
ATOM 737 N N . GLU A 1 104 ? -1.698 6.171 -14.555 1.00 97.31 104 GLU A N 1
ATOM 738 C CA . GLU A 1 104 ? -2.047 7.470 -15.162 1.00 97.31 104 GLU A CA 1
ATOM 739 C C . GLU A 1 104 ? -3.254 8.196 -14.533 1.00 97.31 104 GLU A C 1
ATOM 741 O O . GLU A 1 104 ? -3.790 9.157 -15.096 1.00 97.31 104 GLU A O 1
ATOM 746 N N . ARG A 1 105 ? -3.688 7.782 -13.340 1.00 95.69 105 ARG A N 1
ATOM 747 C CA . ARG A 1 105 ? -4.774 8.447 -12.600 1.00 95.69 105 ARG A CA 1
ATOM 748 C C . ARG A 1 105 ? -4.317 9.769 -11.988 1.00 95.69 105 ARG A C 1
ATOM 750 O O . ARG A 1 105 ? -5.126 10.685 -11.817 1.00 95.69 105 ARG A O 1
ATOM 757 N N . PHE A 1 106 ? -3.019 9.889 -11.722 1.00 96.62 106 PHE A N 1
ATOM 758 C CA . PHE A 1 106 ? -2.371 11.098 -11.230 1.00 96.62 106 PHE A CA 1
ATOM 759 C C . PHE A 1 106 ? -1.297 11.578 -12.203 1.00 96.62 106 PHE A C 1
ATOM 761 O O . PHE A 1 106 ? -0.777 10.832 -13.024 1.00 96.62 106 PHE A O 1
ATOM 768 N N . THR A 1 107 ? -0.936 12.855 -12.114 1.00 96.81 107 THR A N 1
ATOM 769 C CA . THR A 1 107 ? 0.286 13.344 -12.766 1.00 96.81 107 THR A CA 1
ATOM 770 C C . THR A 1 107 ? 1.489 13.033 -11.884 1.00 96.81 107 THR A C 1
ATOM 772 O O . THR A 1 107 ? 1.328 12.976 -10.672 1.00 96.81 107 THR A O 1
ATOM 775 N N . GLU A 1 108 ? 2.702 12.955 -12.435 1.00 93.12 108 GLU A N 1
ATOM 776 C CA . GLU A 1 108 ? 3.927 12.792 -11.624 1.00 93.12 108 GLU A CA 1
ATOM 777 C C . GLU A 1 108 ? 4.048 13.847 -10.507 1.00 93.12 108 GLU A C 1
ATOM 779 O O . GLU A 1 108 ? 4.546 13.576 -9.422 1.00 93.12 108 GLU A O 1
ATOM 784 N N . ALA A 1 109 ? 3.553 15.067 -10.748 1.00 94.19 109 ALA A N 1
ATOM 785 C CA . ALA A 1 109 ? 3.588 16.156 -9.771 1.00 94.19 109 ALA A CA 1
ATOM 786 C C . ALA A 1 109 ? 2.533 16.032 -8.656 1.00 94.19 109 ALA A C 1
ATOM 788 O O . ALA A 1 109 ? 2.585 16.782 -7.681 1.00 94.19 109 ALA A O 1
ATOM 789 N N . SER A 1 110 ? 1.543 15.158 -8.831 1.00 93.62 110 SER A N 1
ATOM 790 C CA . SER A 1 110 ? 0.399 14.986 -7.934 1.00 93.62 110 SER A CA 1
ATOM 791 C C . SER A 1 110 ? 0.178 13.531 -7.528 1.00 93.62 110 SER A C 1
ATOM 793 O O . SER A 1 110 ? -0.882 13.234 -6.982 1.00 93.62 110 SER A O 1
ATOM 795 N N . ALA A 1 111 ? 1.101 12.636 -7.874 1.00 93.81 111 ALA A N 1
ATOM 796 C CA . ALA A 1 111 ? 1.024 11.236 -7.512 1.00 93.81 111 ALA A CA 1
ATOM 797 C C . ALA A 1 111 ? 1.142 11.099 -5.987 1.00 93.81 111 ALA A C 1
ATOM 799 O O . ALA A 1 111 ? 1.947 11.819 -5.378 1.00 93.81 111 ALA A O 1
ATOM 800 N N . PRO A 1 112 ? 0.316 10.245 -5.358 1.00 91.88 112 PRO A N 1
ATOM 801 C CA . PRO A 1 112 ? 0.491 9.909 -3.954 1.00 91.88 112 PRO A CA 1
ATOM 802 C C . PRO A 1 112 ? 1.822 9.172 -3.748 1.00 91.88 112 PRO A C 1
ATOM 804 O O . PRO A 1 112 ? 2.445 8.704 -4.695 1.00 91.88 112 PRO A O 1
ATOM 807 N N . GLU A 1 113 ? 2.263 9.085 -2.494 1.00 90.38 113 GLU A N 1
ATOM 808 C CA . GLU A 1 113 ? 3.446 8.288 -2.142 1.00 90.38 113 GLU A CA 1
ATOM 809 C C . GLU A 1 113 ? 3.188 6.784 -2.312 1.00 90.38 113 GLU A C 1
ATOM 811 O O . GLU A 1 113 ? 4.103 6.056 -2.677 1.00 90.38 113 GLU A O 1
ATOM 816 N N . TRP A 1 114 ? 1.941 6.357 -2.085 1.00 91.00 114 TRP A N 1
ATOM 817 C CA . TRP A 1 114 ? 1.487 4.973 -2.179 1.00 91.00 114 TRP A CA 1
ATOM 818 C C . TRP A 1 114 ? 0.160 4.928 -2.934 1.00 91.00 114 TRP A C 1
ATOM 820 O O . TRP A 1 114 ? -0.824 5.546 -2.514 1.00 91.00 114 TRP A O 1
ATOM 830 N N . CYS A 1 115 ? 0.127 4.225 -4.059 1.00 94.12 115 CYS A N 1
ATOM 831 C CA . CYS A 1 115 ? -1.068 4.065 -4.875 1.00 94.12 115 CYS A CA 1
ATOM 832 C C . CYS A 1 115 ? -2.111 3.178 -4.189 1.00 94.12 115 CYS A C 1
ATOM 834 O O . CYS A 1 115 ? -3.304 3.467 -4.302 1.00 94.12 115 CYS A O 1
ATOM 836 N N . GLN A 1 116 ? -1.681 2.154 -3.443 1.00 91.94 116 GLN A N 1
ATOM 837 C CA . GLN A 1 116 ? -2.566 1.268 -2.673 1.00 91.94 116 GLN A CA 1
ATOM 838 C C . GLN A 1 116 ? -3.479 2.036 -1.703 1.00 91.94 116 GLN A C 1
ATOM 840 O O . GLN A 1 116 ? -4.676 1.761 -1.611 1.00 91.94 116 GLN A O 1
ATOM 845 N N . ASP A 1 117 ? -2.949 3.068 -1.041 1.00 87.06 117 ASP A N 1
ATOM 846 C CA . ASP A 1 117 ? -3.685 3.839 -0.033 1.00 87.06 117 ASP A CA 1
ATOM 847 C C . ASP A 1 117 ? -4.823 4.660 -0.657 1.00 87.06 117 ASP A C 1
ATOM 849 O O . ASP A 1 117 ? -5.852 4.903 -0.022 1.00 87.06 117 ASP A O 1
ATOM 853 N N . GLU A 1 118 ? -4.642 5.087 -1.907 1.00 89.06 118 GLU A N 1
ATOM 854 C CA . GLU A 1 118 ? -5.578 5.956 -2.617 1.00 89.06 118 GLU A CA 1
ATOM 855 C C . GLU A 1 118 ? -6.565 5.165 -3.490 1.00 89.06 118 GLU A C 1
ATOM 857 O O . GLU A 1 118 ? -7.733 5.545 -3.595 1.00 89.06 118 GLU A O 1
ATOM 862 N N . LEU A 1 119 ? -6.123 4.069 -4.120 1.00 86.69 119 LEU A N 1
ATOM 863 C CA . LEU A 1 119 ? -6.927 3.318 -5.089 1.00 86.69 119 LEU A CA 1
ATOM 864 C C . LEU A 1 119 ? -7.711 2.157 -4.479 1.00 86.69 119 LEU A C 1
ATOM 866 O O . LEU A 1 119 ? -8.882 1.979 -4.823 1.00 86.69 119 LEU A O 1
ATOM 870 N N . ASP A 1 120 ? -7.117 1.404 -3.555 1.00 77.44 120 ASP A N 1
ATOM 871 C CA . ASP A 1 120 ? -7.766 0.200 -3.025 1.00 77.44 120 ASP A CA 1
ATOM 872 C C . ASP A 1 120 ? -8.806 0.534 -1.952 1.00 77.44 120 ASP A C 1
ATOM 874 O O . ASP A 1 120 ? -9.629 -0.307 -1.577 1.00 77.44 120 ASP A O 1
ATOM 878 N N . GLY A 1 121 ? -8.797 1.772 -1.440 1.00 62.59 121 GLY A N 1
ATOM 879 C CA . GLY A 1 121 ? -9.704 2.216 -0.382 1.00 62.59 121 GLY A CA 1
ATOM 880 C C . GLY A 1 121 ? -9.622 1.347 0.878 1.00 62.59 121 GLY A C 1
ATOM 881 O O . GLY A 1 121 ? -10.502 1.421 1.741 1.00 62.59 121 GLY A O 1
ATOM 882 N N . THR A 1 122 ? -8.592 0.502 0.986 1.00 50.12 122 THR A N 1
ATOM 883 C CA . THR A 1 122 ? -8.314 -0.306 2.160 1.00 50.12 122 THR A CA 1
ATOM 884 C C . THR A 1 122 ? -7.582 0.579 3.156 1.00 50.12 122 THR A C 1
ATOM 886 O O . THR A 1 122 ? -6.482 1.037 2.856 1.00 50.12 122 THR A O 1
ATOM 889 N N . PRO A 1 123 ? -8.151 0.841 4.345 1.00 45.88 123 PRO A N 1
ATOM 890 C CA . PRO A 1 123 ? -7.427 1.573 5.363 1.00 45.88 123 PRO A CA 1
ATOM 891 C C . PRO A 1 123 ? -6.182 0.770 5.730 1.00 45.88 123 PRO A C 1
ATOM 893 O O . PRO A 1 123 ? -6.289 -0.388 6.147 1.00 45.88 123 PRO A O 1
ATOM 896 N N . VAL A 1 124 ? -5.021 1.404 5.586 1.00 49.94 124 VAL A N 1
ATOM 897 C CA . VAL A 1 124 ? -3.736 0.917 6.085 1.00 49.94 124 VAL A CA 1
ATOM 898 C C . VAL A 1 124 ? -3.923 0.474 7.538 1.00 49.94 124 VAL A C 1
ATOM 900 O O . VAL A 1 124 ? -4.271 1.272 8.413 1.00 49.94 124 VAL A O 1
ATOM 903 N N . ARG A 1 125 ? -3.753 -0.824 7.801 1.00 60.88 125 ARG A N 1
ATOM 904 C CA . ARG A 1 125 ? -3.681 -1.370 9.160 1.00 60.88 125 ARG A CA 1
ATOM 905 C C . ARG A 1 125 ? -2.230 -1.382 9.626 1.00 60.88 125 ARG A C 1
ATOM 907 O O . ARG A 1 125 ? -1.631 -2.437 9.728 1.00 60.88 125 ARG A O 1
ATOM 914 N N . GLU A 1 126 ? -1.709 -0.202 9.911 1.00 48.75 126 GLU A N 1
ATOM 915 C CA . GLU A 1 126 ? -0.480 0.111 10.657 1.00 48.75 126 GLU A CA 1
ATOM 916 C C . GLU A 1 126 ? -0.480 1.642 10.587 1.00 48.75 126 GLU A C 1
ATOM 918 O O . GLU A 1 126 ? -0.395 2.199 9.506 1.00 48.75 126 GLU A O 1
ATOM 923 N N . ASP A 1 127 ? -0.864 2.430 11.585 1.00 42.69 127 ASP A N 1
ATOM 924 C CA . ASP A 1 127 ? -0.581 2.435 13.012 1.00 42.69 127 ASP A CA 1
ATOM 925 C C . ASP A 1 127 ? -1.708 3.242 13.678 1.00 42.69 127 ASP A C 1
ATOM 927 O O . ASP A 1 127 ? -2.071 4.294 13.163 1.00 42.69 127 ASP A O 1
ATOM 931 N N . VAL A 1 128 ? -2.267 2.734 14.787 1.00 52.19 128 VAL A N 1
ATOM 932 C CA . VAL A 1 128 ? -3.314 3.323 15.660 1.00 52.19 128 VAL A CA 1
ATOM 933 C C . VAL A 1 128 ? -3.729 4.759 15.294 1.00 52.19 128 VAL A C 1
ATOM 935 O O . VAL A 1 128 ? -3.403 5.728 15.982 1.00 52.19 128 VAL A O 1
ATOM 938 N N . ARG A 1 129 ? -4.501 4.908 14.216 1.00 53.47 129 ARG A N 1
ATOM 939 C CA . ARG A 1 129 ? -5.436 6.017 14.112 1.00 53.47 129 ARG A CA 1
ATOM 940 C C . ARG A 1 129 ? -6.661 5.568 14.896 1.00 53.47 129 ARG A C 1
ATOM 942 O O . ARG A 1 129 ? -7.094 4.432 14.683 1.00 53.47 129 ARG A O 1
ATOM 949 N N . PRO A 1 130 ? -7.193 6.397 15.811 1.00 59.44 130 PRO A N 1
ATOM 950 C CA . PRO A 1 130 ? -8.510 6.143 16.373 1.00 59.44 130 PRO A CA 1
ATOM 951 C C . PRO A 1 130 ? -9.454 5.790 15.224 1.00 59.44 130 PRO A C 1
ATOM 953 O O . PRO A 1 130 ? -9.382 6.430 14.166 1.00 59.44 130 PRO A O 1
ATOM 956 N N . ALA A 1 131 ? -10.268 4.746 15.397 1.00 66.00 131 ALA A N 1
ATOM 957 C CA . ALA A 1 131 ? -11.331 4.483 14.439 1.00 66.00 131 ALA A CA 1
ATOM 958 C C . ALA A 1 131 ? -12.109 5.787 14.221 1.00 66.00 131 ALA A C 1
ATOM 960 O O . ALA A 1 131 ? -12.299 6.554 15.168 1.00 66.00 131 ALA A O 1
ATOM 961 N N . ASP A 1 132 ? -12.487 6.074 12.974 1.00 77.00 132 ASP A N 1
ATOM 962 C CA . ASP A 1 132 ? -13.276 7.272 12.725 1.00 77.00 132 ASP A CA 1
ATOM 963 C C . ASP A 1 132 ? -14.580 7.224 13.540 1.00 77.00 132 ASP A C 1
ATOM 965 O O . ASP A 1 132 ? -15.089 6.149 13.882 1.00 77.00 132 ASP A O 1
ATOM 969 N N . ASP A 1 133 ? -15.113 8.401 13.872 1.00 83.50 133 ASP A N 1
ATOM 970 C CA . ASP A 1 133 ? -16.299 8.509 14.728 1.00 83.50 133 ASP A CA 1
ATOM 971 C C . ASP A 1 133 ? -17.484 7.695 14.170 1.00 83.50 133 ASP A C 1
ATOM 973 O O . ASP A 1 133 ? -18.294 7.172 14.929 1.00 83.50 133 ASP A O 1
ATOM 977 N N . ALA A 1 134 ? -17.571 7.512 12.845 1.00 86.56 134 ALA A N 1
ATOM 978 C CA . ALA A 1 134 ? -18.651 6.757 12.213 1.00 86.56 134 ALA A CA 1
ATOM 979 C C . ALA A 1 134 ? -18.532 5.236 12.423 1.00 86.56 134 ALA A C 1
ATOM 981 O O . ALA A 1 134 ? -19.550 4.541 12.519 1.00 86.56 134 ALA A O 1
ATOM 982 N N . VAL A 1 135 ? -17.313 4.696 12.474 1.00 87.94 135 VAL A N 1
ATOM 983 C CA . VAL A 1 135 ? -17.052 3.299 12.837 1.00 87.94 135 VAL A CA 1
ATOM 984 C C . VAL A 1 135 ? -17.362 3.078 14.314 1.00 87.94 135 VAL A C 1
ATOM 986 O O . VAL A 1 135 ? -18.070 2.120 14.631 1.00 87.94 135 VAL A O 1
ATOM 989 N N . LEU A 1 136 ? -16.906 3.974 15.197 1.00 92.69 136 LEU A N 1
ATOM 990 C CA . LEU A 1 136 ? -17.204 3.891 16.631 1.00 92.69 136 LEU A CA 1
ATOM 991 C C . LEU A 1 136 ? -18.713 3.973 16.897 1.00 92.69 136 LEU A C 1
ATOM 993 O O . LEU A 1 136 ? -19.236 3.131 17.622 1.00 92.69 136 LEU A O 1
ATOM 997 N N . ASP A 1 137 ? -19.435 4.886 16.239 1.00 94.94 137 ASP A N 1
ATOM 998 C CA . ASP A 1 137 ? -20.895 5.006 16.353 1.00 94.94 137 ASP A CA 1
ATOM 999 C C . ASP A 1 137 ? -21.614 3.707 15.952 1.00 94.94 137 ASP A C 1
ATOM 1001 O O . ASP A 1 137 ? -22.518 3.244 16.652 1.00 94.94 137 ASP A O 1
ATOM 1005 N N . ARG A 1 138 ? -21.191 3.067 14.853 1.00 96.50 138 ARG A N 1
ATOM 1006 C CA . ARG A 1 138 ? -21.779 1.795 14.402 1.00 96.50 138 ARG A CA 1
ATOM 1007 C C . ARG A 1 138 ? -21.556 0.674 15.415 1.00 96.50 138 ARG A C 1
ATOM 1009 O O . ARG A 1 138 ? -22.496 -0.054 15.731 1.00 96.50 138 ARG A O 1
ATOM 1016 N N . LEU A 1 139 ? -20.325 0.528 15.901 1.00 96.88 139 LEU A N 1
ATOM 1017 C CA . LEU A 1 139 ? -19.967 -0.492 16.888 1.00 96.88 139 LEU A CA 1
ATOM 1018 C C . LEU A 1 139 ? -20.696 -0.246 18.214 1.00 96.88 139 LEU A C 1
ATOM 1020 O O . LEU A 1 139 ? -21.193 -1.173 18.852 1.00 96.88 139 LEU A O 1
ATOM 1024 N N . ARG A 1 140 ? -20.844 1.022 18.603 1.00 97.31 140 ARG A N 1
ATOM 1025 C CA . ARG A 1 140 ? -21.609 1.426 19.780 1.00 97.31 140 ARG A CA 1
ATOM 1026 C C . ARG A 1 140 ? -23.082 1.063 19.659 1.00 97.31 140 ARG A C 1
ATOM 1028 O O . ARG A 1 140 ? -23.642 0.528 20.617 1.00 97.31 140 ARG A O 1
ATOM 1035 N N . ASP A 1 141 ? -23.697 1.293 18.502 1.00 98.19 141 ASP A N 1
ATOM 1036 C CA . ASP A 1 141 ? -25.085 0.907 18.232 1.00 98.19 141 ASP A CA 1
ATOM 1037 C C . ASP A 1 141 ? -25.283 -0.616 18.303 1.00 98.19 141 ASP A C 1
ATOM 1039 O O . ASP A 1 141 ? -26.241 -1.091 18.924 1.00 98.19 141 ASP A O 1
ATOM 1043 N N . GLY A 1 142 ? -24.366 -1.393 17.724 1.00 97.75 142 GLY A N 1
ATOM 1044 C CA . GLY A 1 142 ? -24.391 -2.856 17.781 1.00 97.75 142 GLY A CA 1
ATOM 1045 C C . GLY A 1 142 ? -24.197 -3.409 19.195 1.00 97.75 142 GLY A C 1
ATOM 1046 O O . GLY A 1 142 ? -25.009 -4.200 19.689 1.00 97.75 142 GLY A O 1
ATOM 1047 N N . CYS A 1 143 ? -23.212 -2.886 19.925 1.00 97.88 143 CYS A N 1
ATOM 1048 C CA . CYS A 1 143 ? -22.988 -3.225 21.328 1.00 97.88 143 CYS A CA 1
ATOM 1049 C C . CYS A 1 143 ? -24.198 -2.856 22.215 1.00 97.88 143 CYS A C 1
ATOM 1051 O O . CYS A 1 143 ? -24.648 -3.639 23.068 1.00 97.88 143 CYS A O 1
ATOM 1053 N N . ALA A 1 144 ? -24.815 -1.693 21.973 1.00 97.56 144 ALA A N 1
ATOM 1054 C CA . ALA A 1 144 ? -26.054 -1.288 22.636 1.00 97.56 144 ALA A CA 1
ATOM 1055 C C . ALA A 1 144 ? -27.219 -2.243 22.314 1.00 97.56 144 ALA A C 1
ATOM 1057 O O . ALA A 1 144 ? -28.031 -2.555 23.197 1.00 97.56 144 ALA A O 1
ATOM 1058 N N . ALA A 1 145 ? -27.270 -2.775 21.089 1.00 97.06 145 ALA A N 1
ATOM 1059 C CA . ALA A 1 145 ? -28.220 -3.807 20.681 1.00 97.06 145 ALA A CA 1
ATOM 1060 C C . ALA A 1 145 ? -27.928 -5.190 21.297 1.00 97.06 145 ALA A C 1
ATOM 1062 O O . ALA A 1 145 ? -28.835 -6.021 21.370 1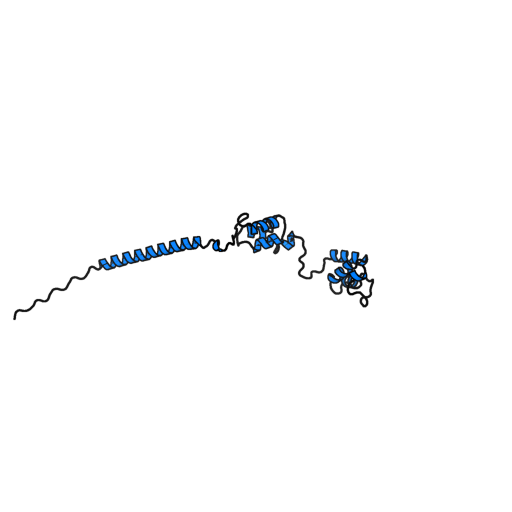.00 97.06 145 ALA A O 1
ATOM 1063 N N . GLY A 1 146 ? -26.724 -5.401 21.833 1.00 95.56 146 GLY A N 1
ATOM 1064 C CA . GLY A 1 146 ? -26.317 -6.622 22.531 1.00 95.56 146 GLY A CA 1
ATOM 1065 C C . GLY A 1 146 ? -25.437 -7.548 21.706 1.00 95.56 146 GLY A C 1
ATOM 1066 O O . GLY A 1 146 ? -25.252 -8.689 22.119 1.00 95.56 146 GLY A O 1
ATOM 1067 N N . ASP A 1 147 ? -24.904 -7.073 20.583 1.00 97.44 147 ASP A N 1
ATOM 1068 C CA . ASP A 1 147 ? -23.862 -7.785 19.857 1.00 97.44 147 ASP A CA 1
ATOM 1069 C C . ASP A 1 147 ? -22.552 -7.718 20.658 1.00 97.44 147 ASP A C 1
ATOM 1071 O O . ASP A 1 147 ? -21.990 -6.646 20.892 1.00 97.44 147 ASP A O 1
ATOM 1075 N N . GLY A 1 148 ? -22.104 -8.872 21.156 1.00 96.38 148 GLY A N 1
ATOM 1076 C CA . GLY A 1 148 ? -20.893 -8.951 21.962 1.00 96.38 148 GLY A CA 1
ATOM 1077 C C . GLY A 1 148 ? -19.608 -8.804 21.148 1.00 96.38 148 GLY A C 1
ATOM 1078 O O . GLY A 1 148 ? -18.618 -8.342 21.709 1.00 96.38 148 GLY A O 1
ATOM 1079 N N . VAL A 1 149 ? -19.631 -9.135 19.852 1.00 97.00 149 VAL A N 1
ATOM 1080 C CA . VAL A 1 149 ? -18.493 -8.912 18.948 1.00 97.00 149 VAL A CA 1
ATOM 1081 C C . VAL A 1 149 ? -18.297 -7.415 18.750 1.00 97.00 149 VAL A C 1
ATOM 1083 O O . VAL A 1 149 ? -17.182 -6.924 18.915 1.00 97.00 149 VAL A O 1
ATOM 1086 N N . ASP A 1 150 ? -19.385 -6.680 18.517 1.00 97.19 150 ASP A N 1
ATOM 1087 C CA . ASP A 1 150 ? -19.321 -5.222 18.385 1.00 97.19 150 ASP A CA 1
ATOM 1088 C C . ASP A 1 150 ? -18.871 -4.547 19.693 1.00 97.19 150 ASP A C 1
ATOM 1090 O O . ASP A 1 150 ? -18.155 -3.549 19.652 1.00 97.19 150 ASP A O 1
ATOM 1094 N N . CYS A 1 151 ? -19.229 -5.088 20.867 1.00 97.56 151 CYS A N 1
ATOM 1095 C CA . CYS A 1 151 ? -18.707 -4.586 22.146 1.00 97.56 151 CYS A CA 1
ATOM 1096 C C . CYS A 1 151 ? -17.191 -4.784 22.293 1.00 97.56 151 CYS A C 1
ATOM 1098 O O . CYS A 1 151 ? -16.503 -3.871 22.761 1.00 97.56 151 CYS A O 1
ATOM 1100 N N . ASP A 1 152 ? -16.679 -5.957 21.912 1.00 96.50 152 ASP A N 1
ATOM 1101 C CA . ASP A 1 152 ? -15.249 -6.272 21.991 1.00 96.50 152 ASP A CA 1
ATOM 1102 C C . ASP A 1 152 ? -14.440 -5.419 21.005 1.00 96.50 152 ASP A C 1
ATOM 1104 O O . ASP A 1 152 ? -13.391 -4.877 21.360 1.00 96.50 152 ASP A O 1
ATOM 1108 N N . GLU A 1 153 ? -14.948 -5.242 19.783 1.00 95.50 153 GLU A N 1
ATOM 1109 C CA . GLU A 1 153 ? -14.303 -4.411 18.766 1.00 95.50 153 GLU A CA 1
ATOM 1110 C C . GLU A 1 153 ? -14.364 -2.917 19.125 1.00 95.50 153 GLU A C 1
ATOM 1112 O O . GLU A 1 153 ? -13.361 -2.218 18.971 1.00 95.50 153 GLU A O 1
ATOM 1117 N N . LEU A 1 154 ? -15.473 -2.432 19.704 1.00 95.69 154 LEU A N 1
ATOM 1118 C CA . LEU A 1 154 ? -15.561 -1.066 20.236 1.00 95.69 154 LEU A CA 1
ATOM 1119 C C . LEU A 1 154 ? -14.503 -0.813 21.317 1.00 95.69 154 LEU A C 1
ATOM 1121 O O . LEU A 1 154 ? -13.815 0.203 21.265 1.00 95.69 154 LEU A O 1
ATOM 1125 N N . TYR A 1 155 ? -14.348 -1.731 22.279 1.00 94.50 155 TYR A N 1
ATOM 1126 C CA . TYR A 1 155 ? -13.324 -1.613 23.324 1.00 94.50 155 TYR A CA 1
ATOM 1127 C C . TYR A 1 155 ? -11.906 -1.595 22.740 1.00 94.50 155 TYR A C 1
ATOM 1129 O O . TYR A 1 155 ? -11.070 -0.815 23.187 1.00 94.50 155 TYR A O 1
ATOM 1137 N N . ALA A 1 156 ? -11.641 -2.428 21.732 1.00 92.94 156 ALA A N 1
ATOM 1138 C CA . ALA A 1 156 ? -10.323 -2.534 21.119 1.00 92.94 156 ALA A CA 1
ATOM 1139 C C . ALA A 1 156 ? -9.922 -1.299 20.292 1.00 92.94 156 ALA A C 1
ATOM 1141 O O . ALA A 1 156 ? -8.730 -1.010 20.176 1.00 92.94 156 ALA A O 1
ATOM 1142 N N . LEU A 1 157 ? -10.891 -0.603 19.688 1.00 91.50 157 LEU A N 1
ATOM 1143 C CA . LEU A 1 157 ? -10.645 0.517 18.772 1.00 91.50 157 LEU A CA 1
ATOM 1144 C C . LEU A 1 157 ? -10.810 1.902 19.407 1.00 91.50 157 LEU A C 1
ATOM 1146 O O . LEU A 1 157 ? -10.285 2.880 18.867 1.00 91.50 157 LEU A O 1
ATOM 1150 N N . ALA A 1 158 ? -11.557 2.006 20.504 1.00 92.50 158 ALA A N 1
ATOM 1151 C CA . ALA A 1 158 ? -11.809 3.276 21.167 1.00 92.50 158 ALA A CA 1
ATOM 1152 C C . ALA A 1 158 ? -10.539 3.863 21.807 1.00 92.50 158 ALA A C 1
ATOM 1154 O O . ALA A 1 158 ? -9.644 3.148 22.257 1.00 92.50 158 ALA A O 1
ATOM 1155 N N . GLU A 1 159 ? -10.478 5.195 21.884 1.00 90.75 159 GLU A N 1
ATOM 1156 C CA . GLU A 1 159 ? -9.396 5.891 22.584 1.00 90.75 159 GLU A CA 1
ATOM 1157 C C . GLU A 1 159 ? -9.420 5.556 24.087 1.00 90.75 159 GLU A C 1
ATOM 1159 O O . GLU A 1 159 ? -10.487 5.515 24.709 1.00 90.75 159 GLU A O 1
ATOM 1164 N N . GLU A 1 160 ? -8.245 5.350 24.686 1.00 89.38 160 GLU A N 1
ATOM 1165 C CA . GLU A 1 160 ? -8.103 5.056 26.117 1.00 89.38 160 GLU A CA 1
ATOM 1166 C C . GLU A 1 160 ? -8.765 6.150 26.979 1.00 89.38 160 GLU A C 1
ATOM 1168 O O . GLU A 1 160 ? -8.521 7.348 26.819 1.00 89.38 160 GLU A O 1
ATOM 1173 N N . GLY A 1 161 ? -9.613 5.748 27.926 1.00 88.06 161 GLY A N 1
ATOM 1174 C CA . GLY A 1 161 ? -10.352 6.637 28.821 1.00 88.06 161 GLY A CA 1
ATOM 1175 C C . GLY A 1 161 ? -11.612 7.271 28.220 1.00 88.06 161 GLY A C 1
ATOM 1176 O O . GLY A 1 161 ? -12.326 7.992 28.934 1.00 88.06 161 GLY A O 1
ATOM 1177 N N . SER A 1 162 ? -11.917 7.010 26.947 1.00 92.19 162 SER A N 1
ATOM 1178 C CA . SER A 1 162 ? -13.118 7.526 26.283 1.00 92.19 162 SER A CA 1
ATOM 1179 C C . SER A 1 162 ? -14.419 6.956 26.876 1.00 92.19 162 SER A C 1
ATOM 1181 O O . SER A 1 162 ? -14.434 6.049 27.718 1.00 92.19 162 SER A O 1
ATOM 1183 N N . ASP A 1 163 ? -15.556 7.547 26.496 1.00 95.62 163 ASP A N 1
ATOM 1184 C CA . ASP A 1 163 ? -16.871 6.989 26.836 1.00 95.62 163 ASP A CA 1
ATOM 1185 C C . ASP A 1 163 ? -17.108 5.645 26.125 1.00 95.62 163 ASP A C 1
ATOM 1187 O O . ASP A 1 163 ? -17.709 4.749 26.717 1.00 95.62 163 ASP A O 1
ATOM 1191 N N . ASP A 1 164 ? -16.592 5.479 24.907 1.00 96.19 164 ASP A N 1
ATOM 1192 C CA . ASP A 1 164 ? -16.773 4.270 24.101 1.00 96.19 164 ASP A CA 1
ATOM 1193 C C . ASP A 1 164 ? -15.930 3.099 24.589 1.00 96.19 164 ASP A C 1
ATOM 1195 O O . ASP A 1 164 ? -16.451 1.990 24.701 1.00 96.19 164 ASP A O 1
ATOM 1199 N N . GLU A 1 165 ? -14.688 3.345 25.012 1.00 94.69 165 GLU A N 1
ATOM 1200 C CA . GLU A 1 165 ? -13.858 2.326 25.663 1.00 94.69 165 GLU A CA 1
ATOM 1201 C C . GLU A 1 165 ? -14.575 1.775 26.908 1.00 94.69 165 GLU A C 1
ATOM 1203 O O . GLU A 1 165 ? -14.706 0.563 27.097 1.00 94.69 165 GLU A O 1
ATOM 1208 N N . ARG A 1 166 ? -15.117 2.671 27.745 1.00 95.75 166 ARG A N 1
ATOM 1209 C CA . ARG A 1 166 ? -15.854 2.288 28.959 1.00 95.75 166 ARG A CA 1
ATOM 1210 C C . ARG A 1 166 ? -17.172 1.582 28.654 1.00 95.75 166 ARG A C 1
ATOM 1212 O O . ARG A 1 166 ? -17.584 0.708 29.423 1.00 95.75 166 ARG A O 1
ATOM 1219 N N . PHE A 1 167 ? -17.841 1.957 27.572 1.00 97.00 167 PHE A N 1
ATOM 1220 C CA . PHE A 1 167 ? -19.072 1.316 27.129 1.00 97.00 167 PHE A CA 1
ATOM 1221 C C . PHE A 1 167 ? -18.803 -0.102 26.600 1.00 97.00 167 PHE A C 1
ATOM 1223 O O . PHE A 1 167 ? -19.463 -1.048 27.036 1.00 97.00 167 PHE A O 1
ATOM 1230 N N . GLY A 1 168 ? -17.785 -0.269 25.751 1.00 96.62 168 GLY A N 1
ATOM 1231 C CA . GLY A 1 168 ? -17.352 -1.558 25.207 1.00 96.62 168 GLY A CA 1
ATOM 1232 C C . GLY A 1 168 ? -16.889 -2.526 26.296 1.00 96.62 168 GLY A C 1
ATOM 1233 O O . GLY A 1 168 ? -17.450 -3.612 26.424 1.00 96.62 168 GLY A O 1
ATOM 1234 N N . VAL A 1 169 ? -15.981 -2.096 27.186 1.00 95.62 169 VAL A N 1
ATOM 1235 C CA . VAL A 1 169 ? -15.437 -2.951 28.269 1.00 95.62 169 VAL A CA 1
ATOM 1236 C C . VAL A 1 169 ? -16.495 -3.403 29.279 1.00 95.62 169 VAL A C 1
ATOM 1238 O O . VAL A 1 169 ? -16.274 -4.320 30.061 1.00 95.62 169 VAL A O 1
ATOM 1241 N N . THR A 1 170 ? -17.661 -2.756 29.313 1.00 97.12 170 THR A N 1
ATOM 1242 C CA . THR A 1 170 ? -18.784 -3.143 30.182 1.00 97.12 170 THR A CA 1
ATOM 1243 C C . THR A 1 170 ? -19.867 -3.939 29.447 1.00 97.12 170 THR A C 1
ATOM 1245 O O . THR A 1 170 ? -20.941 -4.189 30.006 1.00 97.12 170 THR A O 1
ATOM 1248 N N . CYS A 1 171 ? -19.581 -4.361 28.212 1.00 97.50 171 CYS A N 1
ATOM 1249 C CA . CYS A 1 171 ? -20.495 -4.999 27.269 1.00 97.50 171 CYS A CA 1
ATOM 1250 C C . CYS A 1 171 ? -21.802 -4.213 27.097 1.00 97.50 171 CYS A C 1
ATOM 1252 O O . CYS A 1 171 ? -22.905 -4.753 27.252 1.00 97.50 171 CYS A O 1
ATOM 1254 N N . GLY A 1 172 ? -21.673 -2.906 26.866 1.00 96.06 172 GLY A N 1
ATOM 1255 C CA . GLY A 1 172 ? -22.797 -1.980 26.780 1.00 96.06 172 GLY A CA 1
ATOM 1256 C C . GLY A 1 172 ? -23.457 -1.748 28.137 1.00 96.06 172 GLY A C 1
ATOM 1257 O O . GLY A 1 172 ? -24.679 -1.831 28.256 1.00 96.06 172 GLY A O 1
ATOM 1258 N N . GLU A 1 173 ? -22.644 -1.537 29.179 1.00 96.19 173 GLU A N 1
ATOM 1259 C CA . GLU A 1 173 ? -23.068 -1.306 30.572 1.00 96.19 173 GLU A CA 1
ATOM 1260 C C . GLU A 1 173 ? -23.870 -2.453 31.221 1.00 96.19 173 GLU A C 1
ATOM 1262 O O . GLU A 1 173 ? -24.464 -2.294 32.293 1.00 96.19 173 GLU A O 1
ATOM 1267 N N . ARG A 1 174 ? -23.870 -3.648 30.620 1.00 95.56 174 ARG A N 1
ATOM 1268 C CA . ARG A 1 174 ? -24.532 -4.843 31.179 1.00 95.56 174 ARG A CA 1
ATOM 1269 C C . ARG A 1 174 ? -23.760 -5.424 32.360 1.00 95.56 174 ARG A C 1
ATOM 1271 O O . ARG A 1 174 ? -24.353 -6.071 33.227 1.00 95.56 174 ARG A O 1
ATOM 1278 N N . TYR A 1 175 ? -22.458 -5.159 32.420 1.00 95.12 175 TYR A N 1
ATOM 1279 C CA . TYR A 1 175 ? -21.581 -5.533 33.521 1.00 95.12 175 TYR A CA 1
ATOM 1280 C C . TYR A 1 175 ? -20.934 -4.295 34.140 1.00 95.12 175 TYR A C 1
ATOM 1282 O O . TYR A 1 175 ? -20.639 -3.309 33.480 1.00 95.12 175 TYR A O 1
ATOM 1290 N N . SER A 1 176 ? -20.661 -4.338 35.442 1.00 92.94 176 SER A N 1
ATOM 1291 C CA . SER A 1 176 ? -19.767 -3.348 36.052 1.00 92.94 176 SER A CA 1
ATOM 1292 C C . SER A 1 176 ? -18.330 -3.598 35.596 1.00 92.94 176 SER A C 1
ATOM 1294 O O . SER A 1 176 ? -17.961 -4.764 35.498 1.00 92.94 176 SER A O 1
ATOM 1296 N N . GLN A 1 177 ? -17.486 -2.566 35.500 1.00 85.44 177 GLN A N 1
ATOM 1297 C CA . GLN A 1 177 ? -16.061 -2.716 35.138 1.00 85.44 177 GLN A CA 1
ATOM 1298 C C . GLN A 1 177 ? -15.312 -3.802 35.937 1.00 85.44 177 GLN A C 1
ATOM 1300 O O . GLN A 1 177 ? -14.474 -4.507 35.399 1.00 85.44 177 GLN A O 1
ATOM 1305 N N . LEU A 1 178 ? -15.642 -4.000 37.219 1.00 88.75 178 LEU A N 1
ATOM 1306 C CA . LEU A 1 178 ? -15.004 -5.019 38.072 1.00 88.75 178 LEU A CA 1
ATOM 1307 C C . LEU A 1 178 ? -15.519 -6.455 37.859 1.00 88.75 178 LEU A C 1
ATOM 1309 O O . LEU A 1 178 ? -15.089 -7.373 38.555 1.00 88.75 178 LEU A O 1
ATOM 1313 N N . ARG A 1 179 ? -16.524 -6.641 37.003 1.00 90.88 179 ARG A N 1
ATOM 1314 C CA . ARG A 1 179 ? -17.212 -7.920 36.762 1.00 90.88 179 ARG A CA 1
ATOM 1315 C C . ARG A 1 179 ? -17.479 -8.164 35.280 1.00 90.88 179 ARG A C 1
ATOM 1317 O O . ARG A 1 179 ? -18.275 -9.049 34.967 1.00 90.88 179 ARG A O 1
ATOM 1324 N N . ALA A 1 180 ? -16.902 -7.345 34.408 1.00 90.75 180 ALA A N 1
ATOM 1325 C CA . ALA A 1 180 ? -16.988 -7.578 32.985 1.00 90.75 180 ALA A CA 1
ATOM 1326 C C . ALA A 1 180 ? -16.254 -8.886 32.648 1.00 90.75 180 ALA A C 1
ATOM 1328 O O . ALA A 1 180 ? -15.252 -9.197 33.303 1.00 90.75 180 ALA A O 1
ATOM 1329 N N . PRO A 1 181 ? -16.786 -9.687 31.714 1.00 92.25 181 PRO A N 1
ATOM 1330 C CA . PRO A 1 181 ? -16.046 -10.809 31.153 1.00 92.25 181 PRO A CA 1
ATOM 1331 C C . PRO A 1 181 ? -14.832 -10.294 30.369 1.00 92.25 181 PRO A C 1
ATOM 1333 O O . PRO A 1 181 ? -14.812 -9.139 29.952 1.00 92.25 181 PRO A O 1
ATOM 1336 N N . ASP A 1 182 ? -13.848 -11.165 30.141 1.00 89.56 182 ASP A N 1
ATOM 1337 C CA . ASP A 1 182 ? -12.694 -10.823 29.298 1.00 89.56 182 ASP A CA 1
ATOM 1338 C C . ASP A 1 182 ? -13.106 -10.625 27.823 1.00 89.56 182 ASP A C 1
ATOM 1340 O O . ASP A 1 182 ? -12.473 -9.845 27.120 1.00 89.56 182 ASP A O 1
ATOM 1344 N N . PHE A 1 183 ? -14.180 -11.299 27.381 1.00 93.25 183 PHE A N 1
ATOM 1345 C CA . PHE A 1 183 ? -14.765 -11.181 26.041 1.00 93.25 183 PHE A CA 1
ATOM 1346 C C . PHE A 1 183 ? -16.295 -11.087 26.119 1.00 93.25 183 PHE A C 1
ATOM 1348 O O . PHE A 1 183 ? -16.972 -11.987 26.635 1.00 93.25 183 PHE A O 1
ATOM 1355 N N . CYS A 1 184 ? -16.856 -9.999 25.603 1.00 96.50 184 CYS A N 1
ATOM 1356 C CA . CYS A 1 184 ? -18.289 -9.757 25.520 1.00 96.50 184 CYS A CA 1
ATOM 1357 C C . CYS A 1 184 ? -18.965 -10.668 24.492 1.00 96.50 184 CYS A C 1
ATOM 1359 O O . CYS A 1 184 ? -20.087 -11.110 24.749 1.00 96.50 184 CYS A O 1
ATOM 1361 N N . ALA A 1 185 ? -18.294 -11.007 23.386 1.00 95.31 185 ALA A N 1
ATOM 1362 C CA . ALA A 1 185 ? -18.803 -11.933 22.372 1.00 95.31 185 ALA A CA 1
ATOM 1363 C C . ALA A 1 185 ? -19.199 -13.284 22.983 1.00 95.31 185 ALA A C 1
ATOM 1365 O O . ALA A 1 185 ? -20.279 -13.811 22.734 1.00 95.31 185 ALA A O 1
ATOM 1366 N N . GLU A 1 186 ? -18.366 -13.822 23.873 1.00 93.75 186 GLU A N 1
ATOM 1367 C CA . GLU A 1 186 ? -18.647 -15.099 24.532 1.00 93.75 186 GLU A CA 1
ATOM 1368 C C . GLU A 1 186 ? -19.783 -14.997 25.560 1.00 93.75 186 GLU A C 1
ATOM 1370 O O . GLU A 1 186 ? -20.519 -15.960 25.789 1.00 93.75 186 GLU A O 1
ATOM 1375 N N . ALA A 1 187 ? -19.922 -13.837 26.205 1.00 92.81 187 ALA A N 1
ATOM 1376 C CA . ALA A 1 187 ? -20.905 -13.621 27.258 1.00 92.81 187 ALA A CA 1
ATOM 1377 C C . ALA A 1 187 ? -22.308 -13.290 26.728 1.00 92.81 187 ALA A C 1
ATOM 1379 O O . ALA A 1 187 ? -23.295 -13.604 27.401 1.00 92.81 187 ALA A O 1
ATOM 1380 N N . LEU A 1 188 ? -22.398 -12.642 25.563 1.00 92.06 188 LEU A N 1
ATOM 1381 C CA . LEU A 1 188 ? -23.655 -12.171 24.978 1.00 92.06 188 LEU A CA 1
ATOM 1382 C C . LEU A 1 188 ? -24.220 -13.098 23.888 1.00 92.06 188 LEU A C 1
ATOM 1384 O O . LEU A 1 188 ? -25.439 -13.090 23.699 1.00 92.06 188 LEU A O 1
ATOM 1388 N N . GLY A 1 189 ? -23.397 -13.976 23.301 1.00 72.00 189 GLY A N 1
ATOM 1389 C CA . GLY A 1 189 ? -23.824 -15.029 22.366 1.00 72.00 189 GLY A CA 1
ATOM 1390 C C . GLY A 1 189 ? -23.847 -14.579 20.916 1.00 72.00 189 GLY A C 1
ATOM 1391 O O . GLY A 1 189 ? -24.725 -15.098 20.188 1.00 72.00 189 GLY A O 1
#

Foldseek 3Di:
DDDDDDDDDDDDDDCVVVVVVVVVVVCCVVVVVVVVVVVVVVVCVVVVCPPPPVPQQAQDAPSDVVLNVLLVVLLVQQQVSLCVQLVSHDPPGPSNLCSQCSNVVHHVVGGDPGRNVVRVVDPPPPDQDQDPPVLLVVLLVCLLVQQQVSLCVQLVRHDPPDPSVCCSQCSNVVHDNVGGDPGSNVVRD

Secondary structure (DSSP, 8-state):
--PPPPPPPPPPPPTHHHHHHHHHHHHHHHHHHHHHHHHHHHHHHTTSS-GGGS----SSTTS-HHHHHHHHHHHHT-HHHHHHHHHHSPTTSHHHHHHHTTTTTS-TTT--S-HHHHHS-----SS-----HHHHHHHHHHHHHT-HHHHHHHHHHSPTTSHHHHHHTTTTTTS-GGG--S-HHHHH-

Organism: NCBI:txid351215

pLDDT: mean 82.93, std 16.22, range [42.69, 98.25]

Sequence (189 aa):
SPGGVAPAPRPPRPAWHWVVGAAALLVALVGGSVLAVTGARAAWDALGDGSFLGLEEGERYGDNPVLDALWDDCEAGDGLACDDLFDSSGFGTAYETFGLTCGERFTEASAPEWCQDELDGTPVREDVRPADDAVLDRLRDGCAAGDGVDCDELYALAEEGSDDERFGVTCGERYSQLRAPDFCAEALG